Protein AF-A0A8H8P1I3-F1 (afdb_monomer)

Sequence (187 aa):
MDSHPREVVTLILTNGDALDVNQYWVPSFTASGIMPYVYTPLSGSVARNAWPTLGSMISSGKRLVVIMDYPTNSGGVPWIISEFKNLWETPFSQIDANFPCKVDRVNGSPNEKMYMINHSLNYKFLGSDDIIVPDRAKAPTTNSVVSIMAHARGCAPLGEGLWPTYVLLDWVDKGDPWTALKQFNRV

InterPro domains:
  IPR017946 PLC-like phosphodiesterase, TIM beta/alpha-barrel domain superfamily [SSF51695] (2-185)
  IPR051057 Phosphoinositide phospholipase C domain-containing protein [PTHR13593] (1-176)

Organism: NCBI:txid456999

Solvent-accessible surface area (backbone atoms only — not comparable to full-atom values): 10557 Å² total; per-residue (Å²): 106,81,96,44,68,79,60,70,47,76,47,80,42,86,33,90,84,52,64,58,46,75,76,66,45,49,54,54,46,55,74,69,63,53,60,80,26,50,36,62,58,99,50,76,56,50,48,49,88,70,55,78,52,70,69,55,23,38,75,71,47,31,26,28,43,40,31,27,55,42,51,74,60,48,77,88,39,67,42,48,31,23,31,34,57,30,27,28,26,33,57,65,88,29,67,57,92,74,49,83,64,46,89,61,51,57,52,77,74,60,72,59,36,43,33,36,39,48,59,38,56,27,41,50,52,97,73,36,90,87,41,69,42,77,38,72,87,48,22,43,59,51,30,19,42,68,45,49,48,49,33,41,59,62,33,14,72,78,51,77,70,37,68,62,76,41,77,45,65,59,63,80,89,30,52,40,46,67,64,34,58,50,59,68,70,71,118

Mean predicted aligned error: 3.48 Å

Secondary structure (DSSP, 8-state):
-TT-TT--EEEEE--TT---HHHHTHHHHHHTT-GGGB---SSSS--GGGSPPHHHHHHHS--EEEEE-SSSS-TT-TTEEEHHHHEEE--SSB--TT------B-SS-STT-EEEEE--BEEEGGG-SS-EEE-TTTHHHHTSHHHHHHHHHHHTTTTTTPPPSEEE-S-TTSS-HHHHHHHHT--

Structure (mmCIF, N/CA/C/O backbone):
data_AF-A0A8H8P1I3-F1
#
_entry.id   AF-A0A8H8P1I3-F1
#
loop_
_atom_site.group_PDB
_atom_site.id
_atom_site.type_symbol
_atom_site.label_atom_id
_atom_site.label_alt_id
_atom_site.label_comp_id
_atom_site.label_asym_id
_atom_site.label_entity_id
_atom_site.label_seq_id
_atom_site.pdbx_PDB_ins_code
_atom_site.Cartn_x
_atom_site.Cartn_y
_atom_site.Cartn_z
_atom_site.occupancy
_atom_site.B_iso_or_equiv
_atom_site.auth_seq_id
_atom_site.auth_comp_id
_atom_site.auth_asym_id
_atom_site.auth_atom_id
_atom_site.pdbx_PDB_model_num
ATOM 1 N N . MET A 1 1 ? -18.648 -2.849 2.219 1.00 92.44 1 MET A N 1
ATOM 2 C CA . MET A 1 1 ? -17.976 -3.893 3.033 1.00 92.44 1 MET A CA 1
ATOM 3 C C . MET A 1 1 ? -18.973 -4.874 3.652 1.00 92.44 1 MET A C 1
ATOM 5 O O . MET A 1 1 ? -18.571 -5.957 4.064 1.00 92.44 1 MET A O 1
ATOM 9 N N . ASP A 1 2 ? -20.257 -4.526 3.679 1.00 94.38 2 ASP A N 1
ATOM 10 C CA . ASP A 1 2 ? -21.352 -5.320 4.250 1.00 94.38 2 ASP A CA 1
ATOM 11 C C . ASP A 1 2 ? -21.602 -6.617 3.467 1.00 94.38 2 ASP A C 1
ATOM 13 O O . ASP A 1 2 ? -21.706 -7.689 4.052 1.00 94.38 2 ASP A O 1
ATOM 17 N N . SER A 1 3 ? -21.590 -6.545 2.131 1.00 96.88 3 SER A N 1
ATOM 18 C CA . SER A 1 3 ? -21.737 -7.714 1.247 1.00 96.88 3 SER A CA 1
ATOM 19 C C . SER A 1 3 ? -20.509 -8.631 1.204 1.00 96.88 3 SER A C 1
ATOM 21 O O . SER A 1 3 ? -20.577 -9.718 0.642 1.00 96.88 3 SER A O 1
ATOM 23 N N . HIS A 1 4 ? -19.389 -8.204 1.793 1.00 96.69 4 HIS A N 1
ATOM 24 C CA . HIS A 1 4 ? -18.109 -8.913 1.778 1.00 96.69 4 HIS A CA 1
ATOM 25 C C . HIS A 1 4 ? -17.519 -8.939 3.201 1.00 96.69 4 HIS A C 1
ATOM 27 O O . HIS A 1 4 ? -16.558 -8.221 3.500 1.00 96.69 4 HIS A O 1
ATOM 33 N N . PRO A 1 5 ? -18.107 -9.723 4.127 1.00 95.94 5 PRO A N 1
ATOM 34 C CA . PRO A 1 5 ? -17.805 -9.641 5.561 1.00 95.94 5 PRO A CA 1
ATOM 35 C C . PRO A 1 5 ? -16.407 -10.151 5.938 1.00 95.94 5 PRO A C 1
ATOM 37 O O . PRO A 1 5 ? -15.947 -9.904 7.049 1.00 95.94 5 PRO A O 1
ATOM 40 N N . ARG A 1 6 ? -15.726 -10.850 5.023 1.00 97.00 6 ARG A N 1
ATOM 41 C CA . ARG A 1 6 ? -14.394 -11.435 5.238 1.00 97.00 6 ARG A CA 1
ATOM 42 C C . ARG A 1 6 ? -13.252 -10.628 4.626 1.00 97.00 6 ARG A C 1
ATOM 44 O O . ARG A 1 6 ? -12.103 -11.008 4.797 1.00 97.00 6 ARG A O 1
ATOM 51 N N . GLU A 1 7 ? -13.558 -9.539 3.934 1.00 97.00 7 GLU A N 1
ATOM 52 C CA . GLU A 1 7 ? -12.537 -8.707 3.301 1.00 97.00 7 GLU A CA 1
ATOM 53 C C . GLU A 1 7 ? -12.001 -7.672 4.288 1.00 97.00 7 GLU A C 1
ATOM 55 O O . GLU A 1 7 ? -12.767 -7.095 5.069 1.00 97.00 7 GLU A O 1
ATOM 60 N N . VAL A 1 8 ? -10.694 -7.427 4.224 1.00 98.06 8 VAL A N 1
ATOM 61 C CA . VAL A 1 8 ? -10.007 -6.331 4.913 1.00 98.06 8 VAL A CA 1
ATOM 62 C C . VAL A 1 8 ? -9.490 -5.380 3.844 1.00 98.06 8 VAL A C 1
ATOM 64 O O . VAL A 1 8 ? -8.899 -5.814 2.859 1.00 98.06 8 VAL A O 1
ATOM 67 N N . VAL A 1 9 ? -9.742 -4.090 4.025 1.00 98.00 9 VAL A N 1
ATOM 68 C CA . VAL A 1 9 ? -9.378 -3.043 3.072 1.00 98.00 9 VAL A CA 1
ATOM 69 C C . VAL A 1 9 ? -8.411 -2.085 3.747 1.00 98.00 9 VAL A C 1
ATOM 71 O O . VAL A 1 9 ? -8.654 -1.643 4.868 1.00 98.00 9 VAL A O 1
ATOM 74 N N . THR A 1 10 ? -7.345 -1.727 3.043 1.00 98.12 10 THR A N 1
ATOM 75 C CA . THR A 1 10 ? -6.480 -0.609 3.418 1.00 98.12 10 THR A CA 1
ATOM 76 C C . THR A 1 10 ? -6.694 0.527 2.429 1.00 98.12 10 THR A C 1
ATOM 78 O O . THR A 1 10 ? -6.656 0.310 1.220 1.00 98.12 10 THR A O 1
ATOM 81 N N . LEU A 1 11 ? -6.882 1.738 2.942 1.00 97.62 11 LEU A N 1
ATOM 82 C CA . LEU A 1 11 ? -6.771 2.971 2.174 1.00 97.62 11 LEU A CA 1
ATOM 83 C C . LEU A 1 11 ? -5.424 3.612 2.510 1.00 97.62 11 LEU A C 1
ATOM 85 O O . LEU A 1 11 ? -5.207 3.980 3.661 1.00 97.62 11 LEU A O 1
ATOM 89 N N . ILE A 1 12 ? -4.536 3.722 1.522 1.00 96.75 12 ILE A N 1
ATOM 90 C CA . ILE A 1 12 ? -3.310 4.527 1.604 1.00 96.75 12 ILE A CA 1
ATOM 91 C C . ILE A 1 12 ? -3.604 5.824 0.854 1.00 96.75 12 ILE A C 1
ATOM 93 O O . ILE A 1 12 ? -3.944 5.790 -0.328 1.00 96.75 12 ILE A O 1
ATOM 97 N N . LEU A 1 13 ? -3.585 6.945 1.568 1.00 95.06 13 LEU A N 1
ATOM 98 C CA . LEU A 1 13 ? -4.091 8.229 1.098 1.00 95.06 13 LEU A CA 1
ATOM 99 C C . LEU A 1 13 ? -2.965 9.255 1.042 1.00 95.06 13 LEU A C 1
ATOM 101 O O . LEU A 1 13 ? -2.274 9.477 2.036 1.00 95.06 13 LEU A O 1
ATOM 105 N N . THR A 1 14 ? -2.856 9.936 -0.095 1.00 93.44 14 THR A N 1
ATOM 106 C CA . THR A 1 14 ? -1.997 11.111 -0.219 1.00 93.44 14 THR A CA 1
ATOM 107 C C . THR A 1 14 ? -2.745 12.375 0.177 1.00 93.44 14 THR A C 1
ATOM 109 O O . THR A 1 14 ? -3.842 12.641 -0.315 1.00 93.44 14 THR A O 1
ATOM 112 N N . ASN A 1 15 ? -2.129 13.179 1.036 1.00 93.94 15 ASN A N 1
ATOM 113 C CA . ASN A 1 15 ? -2.604 14.496 1.452 1.00 93.94 15 ASN A CA 1
ATOM 114 C C . ASN A 1 15 ? -1.499 15.537 1.206 1.00 93.94 15 ASN A C 1
ATOM 116 O O . ASN A 1 15 ? -0.967 16.160 2.126 1.00 93.94 15 ASN A O 1
ATOM 120 N N . GLY A 1 16 ? -1.132 15.691 -0.071 1.00 88.56 16 GLY A N 1
ATOM 121 C CA . GLY A 1 16 ? 0.005 16.507 -0.513 1.00 88.56 16 GLY A CA 1
ATOM 122 C C . GLY A 1 16 ? -0.098 17.996 -0.169 1.00 88.56 16 GLY A C 1
ATOM 123 O O . GLY A 1 16 ? 0.925 18.629 0.074 1.00 88.56 16 GLY A O 1
ATOM 124 N N . ASP A 1 17 ? -1.316 18.533 -0.057 1.00 90.75 17 ASP A N 1
ATOM 125 C CA . ASP A 1 17 ? -1.563 19.925 0.352 1.00 90.75 17 ASP A CA 1
ATOM 126 C C . ASP A 1 17 ? -1.531 20.118 1.881 1.00 90.75 17 ASP A C 1
ATOM 128 O O . ASP A 1 17 ? -1.789 21.215 2.378 1.00 90.75 17 ASP A O 1
ATOM 132 N N . ALA A 1 18 ? -1.240 19.054 2.641 1.00 90.44 18 ALA A N 1
ATOM 133 C CA . ALA A 1 18 ? -1.225 19.042 4.102 1.00 90.44 18 ALA A CA 1
ATOM 134 C C . ALA A 1 18 ? -2.522 19.596 4.725 1.00 90.44 18 ALA A C 1
ATOM 136 O O . ALA A 1 18 ? -2.490 20.326 5.719 1.00 90.44 18 ALA A O 1
ATOM 137 N N . LEU A 1 19 ? -3.673 19.236 4.145 1.00 92.62 19 LEU A N 1
ATOM 138 C CA . LEU A 1 19 ? -4.978 19.670 4.637 1.00 92.62 19 LEU A CA 1
ATOM 139 C C . LEU A 1 19 ? -5.218 19.158 6.061 1.00 92.62 19 LEU A C 1
ATOM 141 O O . LEU A 1 19 ? -4.844 18.030 6.396 1.00 92.62 19 LEU A O 1
ATOM 145 N N . ASP A 1 20 ? -5.897 19.968 6.877 1.00 92.62 20 ASP A N 1
ATOM 146 C CA . ASP A 1 20 ? -6.293 19.579 8.231 1.00 92.62 20 ASP A CA 1
ATOM 147 C C . ASP A 1 20 ? -7.235 18.365 8.187 1.00 92.62 20 ASP A C 1
ATOM 149 O O . ASP A 1 20 ? -8.342 18.401 7.635 1.00 92.62 20 ASP A O 1
ATOM 153 N N . VAL A 1 21 ? -6.795 17.271 8.805 1.00 93.12 21 VAL A N 1
ATOM 154 C CA . VAL A 1 21 ? -7.535 16.009 8.837 1.00 93.12 21 VAL A CA 1
ATOM 155 C C . VAL A 1 21 ? -8.896 16.120 9.520 1.00 93.12 21 VAL A C 1
ATOM 157 O O . VAL A 1 21 ? -9.856 15.509 9.048 1.00 93.12 21 VAL A O 1
ATOM 160 N N . ASN A 1 22 ? -9.029 16.929 10.574 1.00 94.50 22 ASN A N 1
ATOM 161 C CA . ASN A 1 22 ? -10.298 17.121 11.276 1.00 94.50 22 ASN A CA 1
ATOM 162 C C . ASN A 1 22 ? -11.298 17.912 10.433 1.00 94.50 22 ASN A C 1
ATOM 164 O O . ASN A 1 22 ? -12.501 17.676 10.535 1.00 94.50 22 ASN A O 1
ATOM 168 N N . GLN A 1 23 ? -10.813 18.830 9.595 1.00 95.06 23 GLN A N 1
ATOM 169 C CA . GLN A 1 23 ? -11.669 19.668 8.760 1.00 95.06 23 GLN A CA 1
ATOM 170 C C . GLN A 1 23 ? -12.106 18.966 7.468 1.00 95.06 23 GLN A C 1
ATOM 172 O O . GLN A 1 23 ? -13.262 19.099 7.072 1.00 95.06 23 GLN A O 1
ATOM 177 N N . TYR A 1 24 ? -11.209 18.228 6.806 1.00 92.69 24 TYR A N 1
ATOM 178 C CA . TYR A 1 24 ? -11.454 17.733 5.442 1.00 92.69 24 TYR A CA 1
ATOM 179 C C . TYR A 1 24 ? -11.678 16.218 5.351 1.00 92.69 24 TYR A C 1
ATOM 181 O O . TYR A 1 24 ? -12.427 15.748 4.491 1.00 92.69 24 TYR A O 1
ATOM 189 N N . TRP A 1 25 ? -11.077 15.437 6.250 1.00 93.75 25 TRP A N 1
ATOM 190 C CA . TRP A 1 25 ? -11.066 13.976 6.144 1.00 93.75 25 TRP A CA 1
ATOM 191 C C . TRP A 1 25 ? -12.056 13.320 7.112 1.00 93.75 25 TRP A C 1
ATOM 193 O O . TRP A 1 25 ? -12.905 12.534 6.688 1.00 93.75 25 TRP A O 1
ATOM 203 N N . VAL A 1 26 ? -12.017 13.685 8.398 1.00 95.56 26 VAL A N 1
ATOM 204 C CA . VAL A 1 26 ? -12.912 13.135 9.436 1.00 95.56 26 VAL A CA 1
ATOM 205 C C . VAL A 1 26 ? -14.403 13.282 9.079 1.00 95.56 26 VAL A C 1
ATOM 207 O O . VAL A 1 26 ? -15.135 12.293 9.228 1.00 95.56 26 VAL A O 1
ATOM 210 N N . PRO A 1 27 ? -14.891 14.433 8.565 1.00 97.12 27 PRO A N 1
ATOM 211 C CA . PRO A 1 27 ? -16.300 14.578 8.206 1.00 97.12 27 PRO A CA 1
ATOM 212 C C . PRO A 1 27 ? -16.710 13.643 7.068 1.00 97.12 27 PRO A C 1
ATOM 214 O O . PRO A 1 27 ? -17.766 13.022 7.146 1.00 97.12 27 PRO A O 1
ATOM 217 N N . SER A 1 28 ? -15.853 13.470 6.058 1.00 96.12 28 SER A N 1
ATOM 218 C CA . SER A 1 28 ? -16.104 12.590 4.910 1.00 96.12 28 SER A CA 1
ATOM 219 C C . SER A 1 28 ? -16.207 11.120 5.332 1.00 96.12 28 SER A C 1
ATOM 221 O O . SER A 1 28 ? -17.156 10.425 4.962 1.00 96.12 28 SER A O 1
ATOM 223 N N . PHE A 1 29 ? -15.285 10.653 6.181 1.00 97.12 29 PHE A N 1
ATOM 224 C CA . PHE A 1 29 ? -15.334 9.299 6.743 1.00 97.12 29 PHE A CA 1
ATOM 225 C C . PHE A 1 29 ? -16.586 9.083 7.602 1.00 97.12 29 PHE A C 1
ATOM 227 O O . PHE A 1 29 ? -17.270 8.068 7.459 1.00 97.12 29 PHE A O 1
ATOM 234 N N . THR A 1 30 ? -16.939 10.057 8.440 1.00 97.12 30 THR A N 1
ATOM 235 C CA . THR A 1 30 ? -18.138 9.985 9.287 1.00 97.12 30 THR A CA 1
ATOM 236 C C . THR A 1 30 ? -19.416 9.948 8.448 1.00 97.12 30 THR A C 1
ATOM 238 O O . THR A 1 30 ? -20.248 9.064 8.643 1.00 97.12 30 THR A O 1
ATOM 241 N N . ALA A 1 31 ? -19.548 10.851 7.471 1.00 98.00 31 ALA A N 1
ATOM 242 C CA . ALA A 1 31 ? -20.719 10.957 6.602 1.00 98.00 31 ALA A CA 1
ATOM 243 C C . ALA A 1 31 ? -20.927 9.711 5.727 1.00 98.00 31 ALA A C 1
ATOM 245 O O . ALA A 1 31 ? -22.064 9.343 5.445 1.00 98.00 31 ALA A O 1
ATOM 246 N N . SER A 1 32 ? -19.844 9.030 5.336 1.00 97.00 32 SER A N 1
ATOM 247 C CA . SER A 1 32 ? -19.923 7.775 4.576 1.00 97.00 32 SER A CA 1
ATOM 248 C C . SER A 1 32 ? -20.477 6.590 5.382 1.00 97.00 32 SER A C 1
ATOM 250 O O . SER A 1 32 ? -20.840 5.571 4.800 1.00 97.00 32 SER A O 1
ATOM 252 N N . GLY A 1 33 ? -20.500 6.687 6.719 1.00 96.69 33 GLY A N 1
ATOM 253 C CA . GLY A 1 33 ? -20.884 5.587 7.605 1.00 96.69 33 GLY A CA 1
ATOM 254 C C . GLY A 1 33 ? -19.825 4.488 7.753 1.00 96.69 33 GLY A C 1
ATOM 255 O O . GLY A 1 33 ? -20.117 3.447 8.334 1.00 96.69 33 GLY A O 1
ATOM 256 N N . ILE A 1 34 ? -18.593 4.689 7.266 1.00 97.31 34 ILE A N 1
ATOM 257 C CA . ILE A 1 34 ? -17.542 3.655 7.261 1.00 97.31 34 ILE A CA 1
ATOM 258 C C . ILE A 1 34 ? -16.866 3.444 8.629 1.00 97.31 34 ILE A C 1
ATOM 260 O O . ILE A 1 34 ? -16.223 2.418 8.859 1.00 97.31 34 ILE A O 1
ATOM 264 N N . MET A 1 35 ? -17.039 4.390 9.560 1.00 97.81 35 MET A N 1
ATOM 265 C CA . MET A 1 35 ? -16.386 4.410 10.879 1.00 97.81 35 MET A CA 1
ATOM 266 C C . MET A 1 35 ? -16.496 3.113 11.704 1.00 97.81 35 MET A C 1
ATOM 268 O O . MET A 1 35 ? -15.514 2.762 12.363 1.00 97.81 35 MET A O 1
ATOM 272 N N . PRO A 1 36 ? -17.605 2.343 11.679 1.00 97.50 36 PRO A N 1
ATOM 273 C CA . PRO A 1 36 ? -17.683 1.071 12.397 1.00 97.50 36 PRO A CA 1
ATOM 274 C C . PRO A 1 36 ? -16.597 0.061 11.998 1.00 97.50 36 PRO A C 1
ATOM 276 O O . PRO A 1 36 ? -16.183 -0.733 12.848 1.00 97.50 36 PRO A O 1
ATOM 279 N N . TYR A 1 37 ? -16.099 0.126 10.758 1.00 98.38 37 TYR A N 1
ATOM 280 C CA . TYR A 1 37 ? -15.073 -0.772 10.222 1.00 98.38 37 TYR A CA 1
ATOM 281 C C . TYR A 1 37 ? -13.640 -0.326 10.514 1.00 98.38 37 TYR A C 1
ATOM 283 O O . TYR A 1 37 ? -12.721 -1.121 10.341 1.00 98.38 37 TYR A O 1
ATOM 291 N N . VAL A 1 38 ? -13.424 0.920 10.935 1.00 98.31 38 VAL A N 1
ATOM 292 C CA . VAL A 1 38 ? -12.081 1.500 11.044 1.00 98.31 38 VAL A CA 1
ATOM 293 C C . VAL A 1 38 ? -11.297 0.876 12.202 1.00 98.31 38 VAL A C 1
ATOM 295 O O . VAL A 1 38 ? -11.758 0.856 13.344 1.00 98.31 38 VAL A O 1
ATOM 298 N N . TYR A 1 39 ? -10.102 0.371 11.897 1.00 97.94 39 TYR A N 1
ATOM 299 C CA . TYR A 1 39 ? -9.106 -0.069 12.864 1.00 97.94 39 TYR A CA 1
ATOM 300 C C . TYR A 1 39 ? -8.347 1.133 13.437 1.00 97.94 39 TYR A C 1
ATOM 302 O O . TYR A 1 39 ? -7.856 1.983 12.698 1.00 97.94 39 TYR A O 1
ATOM 310 N N . THR A 1 40 ? -8.210 1.155 14.763 1.00 97.06 40 THR A N 1
ATOM 311 C CA . THR A 1 40 ? -7.465 2.179 15.500 1.00 97.06 40 THR A CA 1
ATOM 312 C C . THR A 1 40 ? -6.372 1.493 16.316 1.00 97.06 40 THR A C 1
ATOM 314 O O . THR A 1 40 ? -6.707 0.715 17.214 1.00 97.06 40 THR A O 1
ATOM 317 N N . PRO A 1 41 ? -5.081 1.742 16.045 1.00 94.56 41 PRO A N 1
ATOM 318 C CA . PRO A 1 41 ? -4.007 1.184 16.853 1.00 94.56 41 PRO A CA 1
ATOM 319 C C . PRO A 1 41 ? -3.913 1.873 18.222 1.00 94.56 41 PRO A C 1
ATOM 321 O O . PRO A 1 41 ? -4.323 3.018 18.396 1.00 94.56 41 PRO A O 1
ATOM 324 N N . LEU A 1 42 ? -3.308 1.188 19.197 1.00 90.44 42 LEU A N 1
ATOM 325 C CA . LEU A 1 42 ? -3.049 1.745 20.537 1.00 90.44 42 LEU A CA 1
ATOM 326 C C . LEU A 1 42 ? -1.975 2.849 20.538 1.00 90.44 42 LEU A C 1
ATOM 328 O O . LEU A 1 42 ? -1.862 3.608 21.496 1.00 90.44 42 LEU A O 1
ATOM 332 N N . SER A 1 43 ? -1.168 2.913 19.480 1.00 88.25 43 SER A N 1
ATOM 333 C CA . SER A 1 43 ? -0.035 3.822 19.303 1.00 88.25 43 SER A CA 1
ATOM 334 C C . SER A 1 43 ? 0.007 4.307 17.854 1.00 88.25 43 SER A C 1
ATOM 336 O O . SER A 1 43 ? -0.339 3.564 16.939 1.00 88.25 43 SER A O 1
ATOM 338 N N . GLY A 1 44 ? 0.494 5.532 17.628 1.00 84.69 44 GLY A N 1
ATOM 339 C CA . GLY A 1 44 ? 0.699 6.081 16.279 1.00 84.69 44 GLY A CA 1
ATOM 340 C C . GLY A 1 44 ? 1.835 5.415 15.483 1.00 84.69 44 GLY A C 1
ATOM 341 O O . GLY A 1 44 ? 1.999 5.698 14.297 1.00 84.69 44 GLY A O 1
ATOM 342 N N . SER A 1 45 ? 2.618 4.548 16.129 1.00 88.50 45 SER A N 1
ATOM 343 C CA . SER A 1 45 ? 3.615 3.676 15.506 1.00 88.50 45 SER A CA 1
ATOM 344 C C . SER A 1 45 ? 3.378 2.238 15.956 1.00 88.50 45 SER A C 1
ATOM 346 O O . SER A 1 45 ? 3.345 1.956 17.156 1.00 88.50 45 SER A O 1
ATOM 348 N N . VAL A 1 46 ? 3.236 1.342 14.990 1.00 92.44 46 VAL A N 1
ATOM 349 C CA . VAL A 1 46 ? 2.918 -0.073 15.159 1.00 92.44 46 VAL A CA 1
ATOM 350 C C . VAL A 1 46 ? 4.046 -0.876 14.526 1.00 92.44 46 VAL A C 1
ATOM 352 O O . VAL A 1 46 ? 4.252 -0.824 13.313 1.00 92.44 46 VAL A O 1
ATOM 355 N N . ALA A 1 47 ? 4.785 -1.612 15.355 1.00 93.12 47 ALA A N 1
ATOM 356 C CA . ALA A 1 47 ? 5.760 -2.577 14.867 1.00 93.12 47 ALA A CA 1
ATOM 357 C C . ALA A 1 47 ? 5.052 -3.672 14.056 1.00 93.12 47 ALA A C 1
ATOM 359 O O . ALA A 1 47 ? 3.904 -4.025 14.329 1.00 93.12 47 ALA A O 1
ATOM 360 N N . ARG A 1 48 ? 5.736 -4.238 13.065 1.00 93.12 48 ARG A N 1
ATOM 361 C CA . ARG A 1 48 ? 5.191 -5.203 12.102 1.00 93.12 48 ARG A CA 1
ATOM 362 C C . ARG A 1 48 ? 4.499 -6.381 12.789 1.00 93.12 48 ARG A C 1
ATOM 364 O O . ARG A 1 48 ? 3.408 -6.765 12.389 1.00 93.12 48 ARG A O 1
ATOM 371 N N . ASN A 1 49 ? 5.107 -6.920 13.844 1.00 93.00 49 ASN A N 1
ATOM 372 C CA . ASN A 1 49 ? 4.573 -8.040 14.625 1.00 93.00 49 ASN A CA 1
ATOM 373 C C . ASN A 1 49 ? 3.426 -7.656 15.581 1.00 93.00 49 ASN A C 1
ATOM 375 O O . ASN A 1 49 ? 2.769 -8.545 16.117 1.00 93.00 49 ASN A O 1
ATOM 379 N N . ALA A 1 50 ? 3.185 -6.362 15.800 1.00 94.75 50 ALA A N 1
ATOM 380 C CA . ALA A 1 50 ? 2.104 -5.843 16.632 1.00 94.75 50 ALA A CA 1
ATOM 381 C C . ALA A 1 50 ? 0.826 -5.546 15.828 1.00 94.75 50 ALA A C 1
ATOM 383 O O . ALA A 1 50 ? -0.209 -5.231 16.419 1.00 94.75 50 ALA A O 1
ATOM 384 N N . TRP A 1 51 ? 0.873 -5.645 14.494 1.00 95.88 51 TRP A N 1
ATOM 385 C CA . TRP A 1 51 ? -0.329 -5.560 13.670 1.00 95.88 51 TRP A CA 1
ATOM 386 C C . TRP A 1 51 ? -1.255 -6.756 13.935 1.00 95.88 51 TRP A C 1
ATOM 388 O O . TRP A 1 51 ? -0.784 -7.891 14.051 1.00 95.88 51 TRP A O 1
ATOM 398 N N . PRO A 1 52 ? -2.581 -6.540 14.013 1.00 95.94 52 PRO A N 1
ATOM 399 C CA . PRO A 1 52 ? -3.524 -7.642 14.115 1.00 95.94 52 PRO A CA 1
ATOM 400 C C . PRO A 1 52 ? -3.456 -8.523 12.865 1.00 95.94 52 PRO A C 1
ATOM 402 O O . PRO A 1 52 ? -3.246 -8.053 11.748 1.00 95.94 52 PRO A O 1
ATOM 405 N N . THR A 1 53 ? -3.711 -9.817 13.041 1.00 96.00 53 THR A N 1
ATOM 406 C CA . THR A 1 53 ? -3.899 -10.720 11.902 1.00 96.00 53 THR A CA 1
ATOM 407 C C . THR A 1 53 ? -5.187 -10.377 11.154 1.00 96.00 53 THR A C 1
ATOM 409 O O . THR A 1 53 ? -6.159 -9.911 11.757 1.00 96.00 53 THR A O 1
ATOM 412 N N . LEU A 1 54 ? -5.256 -10.704 9.858 1.00 96.00 54 LEU A N 1
ATOM 413 C CA . LEU A 1 54 ? -6.485 -10.534 9.068 1.00 96.00 54 LEU A CA 1
ATOM 414 C C . LEU A 1 54 ? -7.689 -11.238 9.718 1.00 96.00 54 LEU A C 1
ATOM 416 O O . LEU A 1 54 ? -8.779 -10.677 9.767 1.00 96.00 54 LEU A O 1
ATOM 420 N N . GLY A 1 55 ? -7.492 -12.430 10.294 1.00 97.62 55 GLY A N 1
ATOM 421 C CA . GLY A 1 55 ? -8.543 -13.154 11.017 1.00 97.62 55 GLY A CA 1
ATOM 422 C C . GLY A 1 55 ? -9.078 -12.396 12.237 1.00 97.62 55 GLY A C 1
ATOM 423 O O . GLY A 1 55 ? -10.290 -12.370 12.460 1.00 97.62 55 GLY A O 1
ATOM 424 N N . SER A 1 56 ? -8.200 -11.732 12.995 1.00 97.88 56 SER A N 1
ATOM 425 C CA . SER A 1 56 ? -8.591 -10.887 14.133 1.00 97.88 56 SER A CA 1
ATOM 426 C C . SER A 1 56 ? -9.345 -9.630 13.681 1.00 97.88 56 SER A C 1
ATOM 428 O O . SER A 1 56 ? -10.384 -9.275 14.247 1.00 97.88 56 SER A O 1
ATOM 430 N N . MET A 1 57 ? -8.894 -8.993 12.597 1.00 98.19 57 MET A N 1
ATOM 431 C CA . MET A 1 57 ? -9.582 -7.841 12.000 1.00 98.19 57 MET A CA 1
ATOM 432 C C . MET A 1 57 ? -10.985 -8.207 11.501 1.00 98.19 57 MET A C 1
ATOM 434 O O . MET A 1 57 ? -11.948 -7.489 11.768 1.00 98.19 57 MET A O 1
ATOM 438 N N . ILE A 1 58 ? -11.126 -9.360 10.840 1.00 98.44 58 ILE A N 1
ATOM 439 C CA . ILE A 1 58 ? -12.422 -9.885 10.391 1.00 98.44 58 ILE A CA 1
ATOM 440 C C . ILE A 1 58 ? -13.341 -10.151 11.585 1.00 98.44 58 ILE A C 1
ATOM 442 O O . ILE A 1 58 ? -14.477 -9.683 11.596 1.00 98.44 58 ILE A O 1
ATOM 446 N N . SER A 1 59 ? -12.840 -10.853 12.605 1.00 98.12 59 SER A N 1
ATOM 447 C CA . SER A 1 59 ? -13.634 -11.257 13.775 1.00 98.12 59 SER A CA 1
ATOM 448 C C . SER A 1 59 ? -14.100 -10.065 14.617 1.00 98.12 59 SER A C 1
ATOM 450 O O . SER A 1 59 ? -15.208 -10.079 15.142 1.00 98.12 59 SER A O 1
ATOM 452 N N . SER A 1 60 ? -13.279 -9.018 14.727 1.00 97.62 60 SER A N 1
ATOM 453 C CA . SER A 1 60 ? -13.628 -7.780 15.443 1.00 97.62 60 SER A CA 1
ATOM 454 C C . SER A 1 60 ? -14.518 -6.826 14.637 1.00 97.62 60 SER A C 1
ATOM 456 O O . SER A 1 60 ? -14.999 -5.828 15.173 1.00 97.62 60 SER A O 1
ATOM 458 N N . GLY A 1 61 ? -14.697 -7.078 13.337 1.00 97.75 61 GLY A N 1
ATOM 459 C CA . GLY A 1 61 ? -15.347 -6.156 12.407 1.00 97.75 61 GLY A CA 1
ATOM 460 C C . GLY A 1 61 ? -14.501 -4.929 12.039 1.00 97.75 61 GLY A C 1
ATOM 461 O O . GLY A 1 61 ? -14.919 -4.158 11.175 1.00 97.75 61 GLY A O 1
ATOM 462 N N . LYS A 1 62 ? -13.305 -4.756 12.620 1.00 98.38 62 LYS A N 1
ATOM 463 C CA . LYS A 1 62 ? -12.378 -3.647 12.340 1.00 98.38 62 LYS A CA 1
ATOM 464 C C . LYS A 1 62 ? -11.536 -3.950 11.104 1.00 98.38 62 LYS A C 1
ATOM 466 O O . LYS A 1 62 ? -10.362 -4.287 11.193 1.00 98.38 62 LYS A O 1
ATOM 471 N N . ARG A 1 63 ? -12.187 -3.899 9.943 1.00 98.25 63 ARG A N 1
ATOM 472 C CA . ARG A 1 63 ? -11.682 -4.377 8.647 1.00 98.25 63 ARG A CA 1
ATOM 473 C C . ARG A 1 63 ? -11.198 -3.270 7.708 1.00 98.25 63 ARG A C 1
ATOM 475 O O . ARG A 1 63 ? -10.915 -3.562 6.552 1.00 98.25 63 ARG A O 1
ATOM 482 N N . LEU A 1 64 ? -11.144 -2.021 8.162 1.00 98.50 64 LEU A N 1
ATOM 483 C CA . LEU A 1 64 ? -10.647 -0.887 7.388 1.00 98.50 64 LEU A CA 1
ATOM 484 C C . LEU A 1 64 ? -9.416 -0.280 8.063 1.00 98.50 64 LEU A C 1
ATOM 486 O O . LEU A 1 64 ? -9.515 0.239 9.170 1.00 98.50 64 LEU A O 1
ATOM 490 N N . VAL A 1 65 ? -8.272 -0.309 7.385 1.00 98.00 65 VAL A N 1
ATOM 491 C CA . VAL A 1 65 ? -7.054 0.407 7.787 1.00 98.00 65 VAL A CA 1
ATOM 492 C C . VAL A 1 65 ? -6.969 1.704 6.996 1.00 98.00 65 VAL A C 1
ATOM 494 O O . VAL A 1 65 ? -7.135 1.689 5.778 1.00 98.00 65 VAL A O 1
ATOM 497 N N . VAL A 1 66 ? -6.695 2.819 7.669 1.00 97.44 66 VAL A N 1
ATOM 498 C CA . VAL A 1 66 ? -6.476 4.112 7.012 1.00 97.44 66 VAL A CA 1
ATOM 499 C C . VAL A 1 66 ? -5.052 4.564 7.282 1.00 97.44 66 VAL A C 1
ATOM 501 O O . VAL A 1 66 ? -4.669 4.774 8.431 1.00 97.44 66 VAL A O 1
ATOM 504 N N . ILE A 1 67 ? -4.277 4.697 6.214 1.00 96.69 67 ILE A N 1
ATOM 505 C CA . ILE A 1 67 ? -2.899 5.170 6.217 1.00 96.69 67 ILE A CA 1
ATOM 506 C C . ILE A 1 67 ? -2.839 6.477 5.424 1.00 96.69 67 ILE A C 1
ATOM 508 O O . ILE A 1 67 ? -3.487 6.595 4.386 1.00 96.69 67 ILE A O 1
ATOM 512 N N . MET A 1 68 ? -2.076 7.452 5.911 1.00 95.81 68 MET A N 1
ATOM 513 C CA . MET A 1 68 ? -1.892 8.746 5.252 1.00 95.81 68 MET A CA 1
ATOM 514 C C . MET A 1 68 ? -0.423 9.177 5.273 1.00 95.81 68 MET A C 1
ATOM 516 O O . MET A 1 68 ? 0.246 9.034 6.303 1.00 95.81 68 MET A O 1
ATOM 520 N N . ASP A 1 69 ? 0.067 9.712 4.156 1.00 92.69 69 ASP A N 1
ATOM 521 C CA . ASP A 1 69 ? 1.465 10.130 3.995 1.00 92.69 69 ASP A CA 1
ATOM 522 C C . ASP A 1 69 ? 1.811 11.412 4.777 1.00 92.69 69 ASP A C 1
ATOM 524 O O . ASP A 1 69 ? 2.801 11.446 5.521 1.00 92.69 69 ASP A O 1
ATOM 528 N N . TYR A 1 70 ? 0.969 12.445 4.668 1.00 87.69 70 TYR A N 1
ATOM 529 C CA . TYR A 1 70 ? 1.198 13.783 5.205 1.00 87.69 70 TYR A CA 1
ATOM 530 C C . TYR A 1 70 ? -0.052 14.395 5.875 1.00 87.69 70 TYR A C 1
ATOM 532 O O . TYR A 1 70 ? -1.181 14.121 5.487 1.00 87.69 70 TYR A O 1
ATOM 540 N N . PRO A 1 71 ? 0.117 15.283 6.870 1.00 82.62 71 PRO A N 1
ATOM 5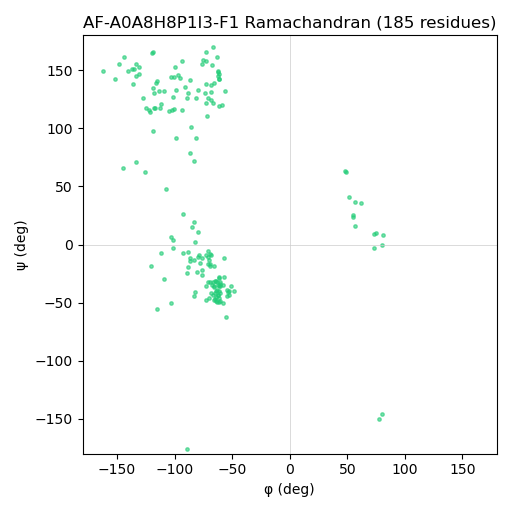41 C CA . PRO A 1 71 ? 1.319 15.419 7.683 1.00 82.62 71 PRO A CA 1
ATOM 542 C C . PRO A 1 71 ? 1.580 14.141 8.506 1.00 82.62 71 PRO A C 1
ATOM 544 O O . PRO A 1 71 ? 0.698 13.328 8.752 1.00 82.62 71 PRO A O 1
ATOM 547 N N . THR A 1 72 ? 2.812 13.955 8.989 1.00 74.81 72 THR A N 1
ATOM 548 C CA . THR A 1 72 ? 3.196 12.757 9.775 1.00 74.81 72 THR A CA 1
ATOM 549 C C . THR A 1 72 ? 2.585 12.707 11.185 1.00 74.81 72 THR A C 1
ATOM 551 O O . THR A 1 72 ? 2.779 11.739 11.937 1.00 74.81 72 THR A O 1
ATOM 554 N N . ASN A 1 73 ? 1.888 13.769 11.592 1.00 74.62 73 ASN A N 1
ATOM 555 C CA . ASN A 1 73 ? 1.056 13.788 12.784 1.00 74.62 73 ASN A CA 1
ATOM 556 C C . ASN A 1 73 ? -0.387 13.487 12.370 1.00 74.62 73 ASN A C 1
ATOM 558 O O . ASN A 1 73 ? -0.842 13.912 11.318 1.00 74.62 73 ASN A O 1
ATOM 562 N N . SER A 1 74 ? -1.118 12.752 13.197 1.00 76.44 74 SER A N 1
ATOM 563 C CA . SER A 1 74 ? -2.493 12.385 12.874 1.00 76.44 74 SER A CA 1
ATOM 564 C C . SER A 1 74 ? -3.498 13.509 13.151 1.00 76.44 74 SER A C 1
ATOM 566 O O . SER A 1 74 ? -4.690 13.242 13.217 1.00 76.44 74 SER A O 1
ATOM 568 N N . GLY A 1 75 ? -3.052 14.744 13.426 1.00 81.75 75 GLY A N 1
ATOM 569 C CA . GLY A 1 75 ? -3.933 15.832 13.872 1.00 81.75 75 GLY A CA 1
ATOM 570 C C . GLY A 1 75 ? -4.775 15.494 15.114 1.00 81.75 75 GLY A C 1
ATOM 571 O O . GLY A 1 75 ? -5.854 16.051 15.291 1.00 81.75 75 GLY A O 1
ATOM 572 N N . GLY A 1 76 ? -4.332 14.540 15.944 1.00 88.44 76 GLY A N 1
ATOM 573 C CA . GLY A 1 76 ? -5.111 14.020 17.075 1.00 88.44 76 GLY A CA 1
ATOM 574 C C . GLY A 1 76 ? -6.155 12.955 16.707 1.00 88.44 76 GLY A C 1
ATOM 575 O O . GLY A 1 76 ? -6.925 12.548 17.570 1.00 88.44 76 GLY A O 1
ATOM 576 N N . VAL A 1 77 ? -6.169 12.470 15.462 1.00 94.06 77 VAL A N 1
ATOM 577 C CA . VAL A 1 77 ? -7.098 11.458 14.938 1.00 94.06 77 VAL A CA 1
ATOM 578 C C . VAL A 1 77 ? -6.419 10.078 14.944 1.00 94.06 77 VAL A C 1
ATOM 580 O O . VAL A 1 77 ? -5.744 9.713 13.986 1.00 94.06 77 VAL A O 1
ATOM 583 N N . PRO A 1 78 ? -6.549 9.266 16.009 1.00 93.38 78 PRO A N 1
ATOM 584 C CA . PRO A 1 78 ? -5.693 8.091 16.224 1.00 93.38 78 PRO A CA 1
ATOM 585 C C . PRO A 1 78 ? -5.858 6.972 15.185 1.00 93.38 78 PRO A C 1
ATOM 587 O O . PRO A 1 78 ? -4.985 6.117 15.074 1.00 93.38 78 PRO A O 1
ATOM 590 N N . TRP A 1 79 ? -6.962 6.957 14.435 1.00 95.38 79 TRP A N 1
ATOM 591 C CA . TRP A 1 79 ? -7.221 5.957 13.399 1.00 95.38 79 TRP A CA 1
ATOM 592 C C . TRP A 1 79 ? -6.622 6.305 12.030 1.00 95.38 79 TRP A C 1
ATOM 594 O O . TRP A 1 79 ? -6.572 5.438 11.162 1.00 95.38 79 TRP A O 1
ATOM 604 N N . ILE A 1 80 ? -6.150 7.541 11.834 1.00 95.50 80 ILE A N 1
ATOM 605 C CA . ILE A 1 80 ? -5.347 7.911 10.665 1.00 95.50 80 ILE A CA 1
ATOM 606 C C . ILE A 1 80 ? -3.894 7.571 10.993 1.00 95.50 80 ILE A C 1
ATOM 608 O O . ILE A 1 80 ? -3.214 8.278 11.741 1.00 95.50 80 ILE A O 1
ATOM 612 N N . ILE A 1 81 ? -3.433 6.445 10.459 1.00 95.50 81 ILE A N 1
ATOM 613 C CA . ILE A 1 81 ? -2.102 5.906 10.714 1.00 95.50 81 ILE A CA 1
ATOM 614 C C . ILE A 1 81 ? -1.105 6.631 9.810 1.00 95.50 81 ILE A C 1
ATOM 616 O O . ILE A 1 81 ? -1.266 6.666 8.595 1.00 95.50 81 ILE A O 1
ATOM 620 N N . SER A 1 82 ? -0.050 7.207 10.386 1.00 95.12 82 SER A N 1
ATOM 621 C CA . SER A 1 82 ? 0.996 7.850 9.582 1.00 95.12 82 SER A CA 1
ATOM 622 C C . SER A 1 82 ? 1.765 6.798 8.789 1.00 95.12 82 SER A C 1
ATOM 624 O O . SER A 1 82 ? 2.340 5.884 9.389 1.00 95.12 82 SER A O 1
ATOM 626 N N . GLU A 1 83 ? 1.816 6.958 7.467 1.00 95.69 83 GLU A N 1
ATOM 627 C CA . GLU A 1 83 ? 2.487 6.032 6.557 1.00 95.69 83 GLU A CA 1
ATOM 628 C C . GLU A 1 83 ? 3.939 5.841 6.960 1.00 95.69 83 GLU A C 1
ATOM 630 O O . GLU A 1 83 ? 4.299 4.772 7.427 1.00 95.69 83 GLU A O 1
ATOM 635 N N . PHE A 1 84 ? 4.757 6.891 6.934 1.00 95.31 84 PHE A N 1
ATOM 636 C CA . PHE A 1 84 ? 6.202 6.740 7.128 1.00 95.31 84 PHE A CA 1
ATOM 637 C C . PHE A 1 84 ? 6.636 6.374 8.552 1.00 95.31 84 PHE A C 1
ATOM 639 O O . PHE A 1 84 ? 7.786 5.997 8.773 1.00 95.31 84 PHE A O 1
ATOM 646 N N . LYS A 1 85 ? 5.731 6.426 9.538 1.00 94.81 85 LYS A N 1
ATOM 647 C CA . LYS A 1 85 ? 5.979 5.852 10.873 1.00 94.81 85 LYS A CA 1
ATOM 648 C C . LYS A 1 85 ? 5.750 4.340 10.918 1.00 94.81 85 LYS A C 1
ATOM 650 O O . LYS A 1 85 ? 6.330 3.677 11.776 1.00 94.81 85 LYS A O 1
ATOM 655 N N . ASN A 1 86 ? 4.948 3.790 10.012 1.00 96.12 86 ASN A N 1
ATOM 656 C CA . ASN A 1 86 ? 4.476 2.401 10.042 1.00 96.12 86 ASN A CA 1
ATOM 657 C C . ASN A 1 86 ? 4.885 1.590 8.800 1.00 96.12 86 ASN A C 1
ATOM 659 O O . ASN A 1 86 ? 4.872 0.359 8.829 1.00 96.12 86 ASN A O 1
ATOM 663 N N . LEU A 1 87 ? 5.251 2.285 7.728 1.00 96.75 87 LEU A N 1
ATOM 664 C CA . LEU A 1 87 ? 5.661 1.772 6.440 1.00 96.75 87 LEU A CA 1
ATOM 665 C C . LEU A 1 87 ? 6.956 2.451 5.999 1.00 96.75 87 LEU A C 1
ATOM 667 O O . LEU A 1 87 ? 7.235 3.600 6.350 1.00 96.75 87 LEU A O 1
ATOM 671 N N . TRP A 1 88 ? 7.720 1.737 5.188 1.00 97.69 88 TRP A N 1
ATOM 672 C CA . TRP A 1 88 ? 8.647 2.350 4.249 1.00 97.69 88 TRP A CA 1
ATOM 673 C C . TRP A 1 88 ? 8.268 1.955 2.827 1.00 97.69 88 TRP A C 1
ATOM 675 O O . TRP A 1 88 ? 7.516 1.001 2.612 1.00 97.69 88 TRP A O 1
ATOM 685 N N . GLU A 1 89 ? 8.807 2.665 1.848 1.00 97.69 89 GLU A N 1
ATOM 686 C CA . GLU A 1 89 ? 8.618 2.301 0.447 1.00 97.69 89 GLU A CA 1
ATOM 687 C C . GLU A 1 89 ? 9.849 2.559 -0.420 1.00 97.69 89 GLU A C 1
ATOM 689 O O . GLU A 1 89 ? 10.769 3.298 -0.045 1.00 97.69 89 GLU A O 1
ATOM 694 N N . THR A 1 90 ? 9.861 1.906 -1.582 1.00 98.38 90 THR A N 1
ATOM 695 C CA . THR A 1 90 ? 10.876 2.111 -2.621 1.00 98.38 90 THR A CA 1
ATOM 696 C C . THR A 1 90 ? 10.682 3.450 -3.330 1.00 98.38 90 THR A C 1
ATOM 698 O O . THR A 1 90 ? 9.608 4.042 -3.209 1.00 98.38 90 THR A O 1
ATOM 701 N N . PRO A 1 91 ? 11.664 3.950 -4.104 1.00 97.12 91 PRO A N 1
ATOM 702 C CA . PRO A 1 91 ? 11.470 5.204 -4.814 1.00 97.12 91 PRO A CA 1
ATOM 703 C C . PRO A 1 91 ? 10.305 5.087 -5.811 1.00 97.12 91 PRO A C 1
ATOM 705 O O . PRO A 1 91 ? 10.100 4.043 -6.434 1.00 97.12 91 PRO A O 1
ATOM 708 N N . PHE A 1 92 ? 9.528 6.159 -5.946 1.00 92.81 92 PHE A N 1
ATOM 709 C CA . PHE A 1 92 ? 8.439 6.276 -6.920 1.00 92.81 92 PHE A CA 1
ATOM 710 C C . PHE A 1 92 ? 8.965 6.850 -8.247 1.00 92.81 92 PHE A C 1
ATOM 712 O O . PHE A 1 92 ? 10.174 7.032 -8.404 1.00 92.81 92 PHE A O 1
ATOM 719 N N . SER A 1 93 ? 8.088 7.099 -9.227 1.00 93.44 93 SER A N 1
ATOM 720 C CA . SER A 1 93 ? 8.474 7.718 -10.511 1.00 93.44 93 SER A CA 1
ATOM 721 C C . SER A 1 93 ? 9.576 6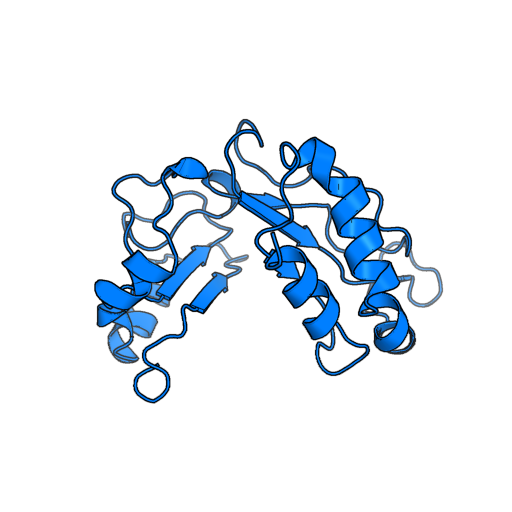.955 -11.268 1.00 93.44 93 SER A C 1
ATOM 723 O O . SER A 1 93 ? 10.462 7.542 -11.891 1.00 93.44 93 SER A O 1
ATOM 725 N N . GLN A 1 94 ? 9.547 5.621 -11.192 1.00 95.50 94 GLN A N 1
ATOM 726 C CA . GLN A 1 94 ? 10.608 4.763 -11.719 1.00 95.50 94 GLN A CA 1
ATOM 727 C C . GLN A 1 94 ? 10.657 4.814 -13.243 1.00 95.50 94 GLN A C 1
ATOM 729 O O . GLN A 1 94 ? 9.638 4.625 -13.895 1.00 95.50 94 GLN A O 1
ATOM 734 N N . ILE A 1 95 ? 11.848 5.021 -13.805 1.00 96.00 95 ILE A N 1
ATOM 735 C CA . ILE A 1 95 ? 12.120 4.920 -15.252 1.00 96.00 95 ILE A CA 1
ATOM 736 C C . ILE A 1 95 ? 13.018 3.722 -15.602 1.00 96.00 95 ILE A C 1
ATOM 738 O O . ILE A 1 95 ? 13.222 3.420 -16.777 1.00 96.00 95 ILE A O 1
ATOM 742 N N . ASP A 1 96 ? 13.551 3.033 -14.587 1.00 96.31 96 ASP A N 1
ATOM 743 C CA . ASP A 1 96 ? 14.279 1.774 -14.731 1.00 96.31 96 ASP A CA 1
ATOM 744 C C . ASP A 1 96 ? 13.310 0.599 -14.546 1.00 96.31 96 ASP A C 1
ATOM 746 O O . ASP A 1 96 ? 12.757 0.390 -13.466 1.00 96.31 96 ASP A O 1
ATOM 750 N N . ALA A 1 97 ? 13.127 -0.192 -15.604 1.00 96.38 97 ALA A N 1
ATOM 751 C CA . ALA A 1 97 ? 12.238 -1.351 -15.605 1.00 96.38 97 ALA A CA 1
ATOM 752 C C . ALA A 1 97 ? 12.718 -2.510 -14.711 1.00 96.38 97 ALA A C 1
ATOM 754 O O . ALA A 1 97 ? 11.971 -3.469 -14.514 1.00 96.38 97 ALA A O 1
ATOM 755 N N . ASN A 1 98 ? 13.941 -2.442 -14.173 1.00 96.56 98 ASN A N 1
ATOM 756 C CA . ASN A 1 98 ? 14.443 -3.416 -13.206 1.00 96.56 98 ASN A CA 1
ATOM 757 C C . ASN A 1 98 ? 14.012 -3.120 -11.766 1.00 96.56 98 ASN A C 1
ATOM 759 O O . ASN A 1 98 ? 14.168 -3.997 -10.920 1.00 96.56 98 ASN A O 1
ATOM 763 N N . PHE A 1 99 ? 13.482 -1.921 -11.489 1.00 97.94 99 PHE A N 1
ATOM 764 C CA . PHE A 1 99 ? 13.056 -1.496 -10.151 1.00 97.94 99 PHE A CA 1
ATOM 765 C C . PHE A 1 99 ? 14.122 -1.778 -9.071 1.00 97.94 99 PHE A C 1
ATOM 767 O O . PHE A 1 99 ? 13.905 -2.609 -8.181 1.00 97.94 99 PHE A O 1
ATOM 774 N N . PRO A 1 100 ? 15.309 -1.145 -9.157 1.00 95.50 100 PRO A N 1
ATOM 775 C CA . PRO A 1 100 ? 16.387 -1.391 -8.207 1.00 95.50 100 PRO A CA 1
ATOM 776 C C . PRO A 1 100 ? 15.923 -1.069 -6.784 1.00 95.50 100 PRO A C 1
ATOM 778 O O . PRO A 1 100 ? 15.535 0.060 -6.478 1.00 95.50 100 PRO A O 1
ATOM 781 N N . CYS A 1 101 ? 15.960 -2.070 -5.904 1.00 96.00 101 CYS A N 1
ATOM 782 C CA . CYS A 1 101 ? 15.388 -1.898 -4.580 1.00 96.00 101 CYS A CA 1
ATOM 783 C C . CYS A 1 101 ? 16.250 -1.000 -3.685 1.00 96.00 101 CYS A C 1
ATOM 785 O O . CYS A 1 101 ? 17.452 -1.216 -3.521 1.00 96.00 101 CYS A O 1
ATOM 787 N N . LYS A 1 102 ? 15.601 -0.019 -3.058 1.00 96.81 102 LYS A N 1
ATOM 788 C CA . LYS A 1 102 ? 16.187 0.919 -2.102 1.00 96.81 102 LYS A CA 1
ATOM 789 C C . LYS A 1 102 ? 15.093 1.368 -1.133 1.00 96.81 102 LYS A C 1
ATOM 791 O O . LYS A 1 102 ? 13.969 1.584 -1.566 1.00 96.81 102 LYS A O 1
ATOM 796 N N . VAL A 1 103 ? 15.410 1.547 0.148 1.00 97.81 103 VAL A N 1
ATOM 797 C CA . VAL A 1 103 ? 14.522 2.282 1.067 1.00 97.81 103 VAL A CA 1
ATOM 798 C C . VAL A 1 103 ? 14.604 3.768 0.721 1.00 97.81 103 VAL A C 1
ATOM 800 O O . VAL A 1 103 ? 15.699 4.333 0.752 1.00 97.81 103 VAL A O 1
ATOM 803 N N . ASP A 1 104 ? 13.478 4.394 0.384 1.00 97.25 104 ASP A N 1
ATOM 804 C CA . ASP A 1 104 ? 13.454 5.794 -0.053 1.00 97.25 104 ASP A CA 1
ATOM 805 C C . ASP A 1 104 ? 12.689 6.702 0.911 1.00 97.25 104 ASP A C 1
ATOM 807 O O . ASP A 1 104 ? 13.263 7.653 1.441 1.00 97.25 104 ASP A O 1
ATOM 811 N N . ARG A 1 105 ? 11.424 6.378 1.209 1.00 95.88 105 ARG A N 1
ATOM 812 C CA . ARG A 1 105 ? 10.593 7.160 2.138 1.00 95.88 105 ARG A CA 1
ATOM 813 C C . ARG A 1 105 ? 10.304 6.356 3.403 1.00 95.88 105 ARG A C 1
ATOM 815 O O . ARG A 1 105 ? 9.709 5.283 3.345 1.00 95.88 105 ARG A O 1
ATOM 822 N N . VAL A 1 106 ? 10.770 6.868 4.546 1.00 96.00 106 VAL A N 1
ATOM 823 C CA . VAL A 1 106 ? 10.573 6.307 5.894 1.00 96.00 106 VAL A CA 1
ATOM 824 C C . VAL A 1 106 ? 10.857 7.373 6.958 1.00 96.00 106 VAL A C 1
ATOM 826 O O . VAL A 1 106 ? 11.702 8.245 6.764 1.00 96.00 106 VAL A O 1
ATOM 829 N N . ASN A 1 107 ? 10.177 7.302 8.103 1.00 94.38 107 ASN A N 1
ATOM 830 C CA . ASN A 1 107 ? 10.521 8.063 9.300 1.00 94.38 107 ASN A CA 1
ATOM 831 C C . ASN A 1 107 ? 11.177 7.133 10.331 1.00 94.38 107 ASN A C 1
ATOM 833 O O . ASN A 1 107 ? 10.544 6.210 10.856 1.00 94.38 107 ASN A O 1
ATOM 837 N N . GLY A 1 108 ? 12.450 7.391 10.627 1.00 93.31 108 GLY A N 1
ATOM 838 C CA . GLY A 1 108 ? 13.267 6.538 11.484 1.00 93.31 108 GLY A CA 1
ATOM 839 C C . GLY A 1 108 ? 13.755 5.278 10.765 1.00 93.31 108 GLY A C 1
ATOM 840 O O . GLY A 1 108 ? 13.979 5.286 9.557 1.00 93.31 108 GLY A O 1
ATOM 841 N N . SER A 1 109 ? 13.956 4.196 11.520 1.00 94.81 109 SER A N 1
ATOM 842 C CA . SER A 1 109 ? 14.455 2.926 10.977 1.00 94.81 109 SER A CA 1
ATOM 843 C C . SER A 1 109 ? 13.390 2.204 10.135 1.00 94.81 109 SER A C 1
ATOM 845 O O . SER A 1 109 ? 12.241 2.145 10.578 1.00 94.81 109 SER A O 1
ATOM 847 N N . PRO A 1 110 ? 13.743 1.612 8.975 1.00 96.19 110 PRO A N 1
ATOM 848 C CA . PRO A 1 110 ? 12.838 0.748 8.212 1.00 96.19 110 PRO A CA 1
ATOM 849 C C . PRO A 1 110 ? 12.580 -0.609 8.886 1.00 96.19 110 PRO A C 1
ATOM 851 O O . PRO A 1 110 ? 11.616 -1.285 8.525 1.00 96.19 110 PRO A O 1
ATOM 854 N N . ASN A 1 111 ? 13.411 -1.004 9.856 1.00 95.25 111 ASN A N 1
ATOM 855 C CA . ASN A 1 111 ? 13.265 -2.274 10.566 1.00 95.25 111 ASN A CA 1
ATOM 856 C C . ASN A 1 111 ? 11.933 -2.327 11.316 1.00 95.25 111 ASN A C 1
ATOM 858 O O . ASN A 1 111 ? 11.445 -1.306 11.810 1.00 95.25 111 ASN A O 1
ATOM 862 N N . GLU A 1 112 ? 11.358 -3.524 11.408 1.00 94.62 112 GLU A N 1
ATOM 863 C CA . GLU A 1 112 ? 10.068 -3.766 12.053 1.00 94.62 112 GLU A CA 1
ATOM 864 C C . GLU A 1 112 ? 8.902 -2.939 11.477 1.00 94.62 112 GLU A C 1
ATOM 866 O O . GLU A 1 112 ? 7.851 -2.852 12.107 1.00 94.62 112 GLU A O 1
ATOM 871 N N . LYS A 1 113 ? 9.024 -2.342 10.286 1.00 96.25 113 LYS A N 1
ATOM 872 C CA . LYS A 1 113 ? 7.903 -1.695 9.585 1.00 96.25 113 LYS A CA 1
ATOM 873 C C . LYS A 1 113 ? 7.341 -2.614 8.507 1.00 96.25 113 LYS A C 1
ATOM 875 O O . LYS A 1 113 ? 8.055 -3.435 7.942 1.00 96.25 113 LYS A O 1
ATOM 880 N N . MET A 1 114 ? 6.058 -2.464 8.185 1.00 97.00 114 MET A N 1
ATOM 881 C CA . MET A 1 114 ? 5.542 -2.992 6.916 1.00 97.00 114 MET A CA 1
ATOM 882 C C . MET A 1 114 ? 6.173 -2.222 5.750 1.00 97.00 114 MET A C 1
ATOM 884 O O . MET A 1 114 ? 6.829 -1.204 5.963 1.00 97.00 114 MET A O 1
ATOM 888 N N . TYR A 1 115 ? 5.993 -2.680 4.513 1.00 97.69 115 TYR A N 1
ATOM 889 C CA . TYR A 1 115 ? 6.506 -1.914 3.380 1.00 97.69 115 TYR A CA 1
ATOM 890 C C . TYR A 1 115 ? 5.687 -2.047 2.111 1.00 97.69 115 TYR A C 1
ATOM 892 O O . TYR A 1 115 ? 4.972 -3.033 1.904 1.00 97.69 115 TYR A O 1
ATOM 900 N N . MET A 1 116 ? 5.815 -1.021 1.276 1.00 98.25 116 MET A N 1
ATOM 901 C CA . MET A 1 116 ? 5.231 -0.939 -0.051 1.00 98.25 116 MET A CA 1
ATOM 902 C C . MET A 1 116 ? 6.334 -0.902 -1.107 1.00 98.25 116 MET A C 1
ATOM 904 O O . MET A 1 116 ? 7.356 -0.244 -0.931 1.00 98.25 116 MET A O 1
ATOM 908 N N . ILE A 1 117 ? 6.131 -1.590 -2.226 1.00 98.50 117 ILE A N 1
ATOM 909 C CA . ILE A 1 117 ? 6.968 -1.395 -3.414 1.00 98.50 117 ILE A CA 1
ATOM 910 C C . ILE A 1 117 ? 6.224 -0.527 -4.432 1.00 98.50 117 ILE A C 1
ATOM 912 O O . ILE A 1 117 ? 5.096 -0.837 -4.821 1.00 98.50 117 ILE A O 1
ATOM 916 N N . ASN A 1 118 ? 6.868 0.548 -4.880 1.00 98.00 118 ASN A N 1
ATOM 917 C CA . ASN A 1 118 ? 6.401 1.391 -5.978 1.00 98.00 118 ASN A CA 1
ATOM 918 C C . ASN A 1 118 ? 6.772 0.736 -7.310 1.00 98.00 118 ASN A C 1
ATOM 920 O O . ASN A 1 118 ? 7.879 0.910 -7.816 1.00 98.00 118 ASN A O 1
ATOM 924 N N . HIS A 1 119 ? 5.864 -0.071 -7.857 1.00 98.38 119 HIS A N 1
ATOM 925 C CA . HIS A 1 119 ? 6.086 -0.864 -9.064 1.00 98.38 119 HIS A CA 1
ATOM 926 C C . HIS A 1 119 ? 5.321 -0.298 -10.271 1.00 98.38 119 HIS A C 1
ATOM 928 O O . HIS A 1 119 ? 4.645 -1.009 -11.011 1.00 98.38 119 HIS A O 1
ATOM 934 N N . SER A 1 120 ? 5.439 1.012 -10.473 1.00 97.06 120 SER A N 1
ATOM 935 C CA . SER A 1 120 ? 4.901 1.739 -11.622 1.00 97.06 120 SER A CA 1
ATOM 936 C C . SER A 1 120 ? 6.038 2.252 -12.506 1.00 97.06 120 SER A C 1
ATOM 938 O O . SER A 1 120 ? 6.920 2.987 -12.057 1.00 97.06 120 SER A O 1
ATOM 940 N N . LEU A 1 121 ? 6.040 1.833 -13.776 1.00 98.00 121 LEU A N 1
ATOM 941 C CA . LEU A 1 121 ? 7.056 2.237 -14.749 1.00 98.00 121 LEU A CA 1
ATOM 942 C C . LEU A 1 121 ? 6.619 3.499 -15.490 1.00 98.00 121 LEU A C 1
ATOM 944 O O . LEU A 1 121 ? 5.501 3.590 -15.993 1.00 98.00 121 LEU A O 1
ATOM 948 N N . ASN A 1 122 ? 7.551 4.426 -15.628 1.00 97.69 122 ASN A N 1
ATOM 949 C CA . ASN A 1 122 ? 7.431 5.665 -16.371 1.00 97.69 122 ASN A CA 1
ATOM 950 C C . ASN A 1 122 ? 8.464 5.691 -17.501 1.00 97.69 122 ASN A C 1
ATOM 952 O O . ASN A 1 122 ? 9.437 4.934 -17.509 1.00 97.69 122 ASN A O 1
ATOM 956 N N . TYR A 1 123 ? 8.286 6.608 -18.443 1.00 96.44 123 TYR A N 1
ATOM 957 C CA . TYR A 1 123 ? 9.301 6.937 -19.436 1.00 96.44 123 TYR A CA 1
ATOM 958 C C . TYR A 1 123 ? 9.460 8.451 -19.560 1.00 96.44 123 TYR A C 1
ATOM 960 O O . TYR A 1 123 ? 8.541 9.214 -19.266 1.00 96.44 123 TYR A O 1
ATOM 968 N N . LYS A 1 124 ? 10.638 8.879 -20.018 1.00 96.12 124 LYS A N 1
ATOM 969 C CA . LYS A 1 124 ? 10.939 10.280 -20.331 1.00 96.12 124 LYS A CA 1
ATOM 970 C C . LYS A 1 124 ? 10.200 10.701 -21.597 1.00 96.12 124 LYS A C 1
ATOM 972 O O . LYS A 1 124 ? 10.527 10.234 -22.693 1.00 96.12 124 LYS A O 1
ATOM 977 N N . PHE A 1 125 ? 9.208 11.573 -21.467 1.00 91.94 125 PHE A N 1
ATOM 978 C CA . PHE A 1 125 ? 8.456 12.085 -22.604 1.00 91.94 125 PHE A CA 1
ATOM 979 C C . PHE A 1 125 ? 9.375 12.946 -23.475 1.00 91.94 125 PHE A C 1
ATOM 981 O O . PHE A 1 125 ? 9.985 13.900 -23.000 1.00 91.94 125 PHE A O 1
ATOM 988 N N . LEU A 1 126 ? 9.522 12.571 -24.750 1.00 91.50 126 LEU A N 1
ATOM 989 C CA . LEU A 1 126 ? 10.458 13.205 -25.693 1.00 91.50 126 LEU A CA 1
ATOM 990 C C . LEU A 1 126 ? 11.920 13.248 -25.196 1.00 91.50 126 LEU A C 1
ATOM 992 O O . LEU A 1 126 ? 12.689 14.109 -25.611 1.00 91.50 126 LEU A O 1
ATOM 996 N N . GLY A 1 127 ? 12.310 12.329 -24.305 1.00 87.50 127 GLY A N 1
ATOM 997 C CA . GLY A 1 127 ? 13.650 12.308 -23.711 1.00 87.50 127 GLY A CA 1
ATOM 998 C C . GLY A 1 127 ? 13.909 13.401 -22.666 1.00 87.50 127 GLY A C 1
ATOM 999 O O . GLY A 1 127 ? 15.049 13.538 -22.237 1.00 87.50 127 GLY A O 1
ATOM 1000 N N . SER A 1 128 ? 12.882 14.152 -22.249 1.00 89.25 128 SER A N 1
ATOM 1001 C CA . SER A 1 128 ? 12.986 15.164 -21.193 1.00 89.25 128 SER A CA 1
ATOM 1002 C C . SER A 1 128 ? 13.236 14.529 -19.823 1.00 89.25 128 SER A C 1
ATOM 1004 O O . SER A 1 128 ? 12.591 13.543 -19.462 1.00 89.25 128 SER A O 1
ATOM 1006 N N . ASP A 1 129 ? 14.140 15.122 -19.044 1.00 85.25 129 ASP A N 1
ATOM 1007 C CA . ASP A 1 129 ? 14.339 14.772 -17.633 1.00 85.25 129 ASP A CA 1
ATOM 1008 C C . ASP A 1 129 ? 13.237 15.343 -16.724 1.00 85.25 129 ASP A C 1
ATOM 1010 O O . ASP A 1 129 ? 12.984 14.793 -15.655 1.00 85.25 129 ASP A O 1
ATOM 1014 N N . ASP A 1 130 ? 12.546 16.395 -17.171 1.00 88.69 130 ASP A N 1
ATOM 1015 C CA . ASP A 1 130 ? 11.528 17.107 -16.389 1.00 88.69 130 ASP A CA 1
ATOM 1016 C C . ASP A 1 130 ? 10.127 16.512 -16.562 1.00 88.69 130 ASP A C 1
ATOM 1018 O O . ASP A 1 130 ? 9.256 16.681 -15.708 1.00 88.69 130 ASP A O 1
ATOM 1022 N N . ILE A 1 131 ? 9.889 15.826 -17.684 1.00 91.88 131 ILE A N 1
ATOM 1023 C CA . ILE A 1 131 ? 8.583 15.266 -18.025 1.00 91.88 131 ILE A CA 1
ATOM 1024 C C . ILE A 1 131 ? 8.706 13.754 -18.133 1.00 91.88 131 ILE A C 1
ATOM 1026 O O . ILE A 1 131 ? 9.061 13.202 -19.175 1.00 91.88 131 ILE A O 1
ATOM 1030 N N . ILE A 1 132 ? 8.347 13.078 -17.051 1.00 95.12 132 ILE A N 1
ATOM 1031 C CA . ILE A 1 132 ? 8.113 11.639 -17.049 1.00 95.12 132 ILE A CA 1
ATOM 1032 C C . ILE A 1 132 ? 6.615 11.366 -17.098 1.00 95.12 132 ILE A C 1
ATOM 1034 O O . ILE A 1 132 ? 5.816 12.102 -16.520 1.00 95.12 132 ILE A O 1
ATOM 1038 N N . VAL A 1 133 ? 6.227 10.310 -17.803 1.00 95.69 133 VAL A N 1
ATOM 1039 C CA . VAL A 1 133 ? 4.827 9.896 -17.894 1.00 95.69 133 VAL A CA 1
ATOM 1040 C C . VAL A 1 133 ? 4.702 8.385 -17.674 1.00 95.69 133 VAL A C 1
ATOM 1042 O O . VAL A 1 133 ? 5.583 7.637 -18.115 1.00 95.69 133 VAL A O 1
ATOM 1045 N N . PRO A 1 134 ? 3.615 7.918 -17.036 1.00 96.94 134 PRO A N 1
ATOM 1046 C CA . PRO A 1 134 ? 3.359 6.494 -16.855 1.00 96.94 134 PRO A CA 1
ATOM 1047 C C . PRO A 1 134 ? 3.341 5.709 -18.181 1.00 96.94 134 PRO A C 1
ATOM 1049 O O . PRO A 1 134 ? 2.688 6.097 -19.157 1.00 96.94 134 PRO A O 1
ATOM 1052 N N . ASP A 1 135 ? 4.051 4.579 -18.231 1.00 97.38 135 ASP A N 1
ATOM 1053 C CA . ASP A 1 135 ? 4.222 3.761 -19.439 1.00 97.38 135 ASP A CA 1
ATOM 1054 C C . ASP A 1 135 ? 3.074 2.753 -19.606 1.00 97.38 135 ASP A C 1
ATOM 1056 O O . ASP A 1 135 ? 3.190 1.554 -19.329 1.00 97.38 135 ASP A O 1
ATOM 1060 N N . ARG A 1 136 ? 1.933 3.243 -20.105 1.00 97.25 136 ARG A N 1
ATOM 1061 C CA . ARG A 1 136 ? 0.747 2.404 -20.350 1.00 97.25 136 ARG A CA 1
ATOM 1062 C C . ARG A 1 136 ? 1.017 1.247 -21.306 1.00 97.25 136 ARG A C 1
ATOM 1064 O O . ARG A 1 136 ? 0.413 0.185 -21.166 1.00 97.25 136 ARG A O 1
ATOM 1071 N N . ALA A 1 137 ? 1.880 1.459 -22.299 1.00 97.31 137 ALA A N 1
ATOM 1072 C CA . ALA A 1 137 ? 2.182 0.452 -23.309 1.00 97.31 137 ALA A CA 1
ATOM 1073 C C . AL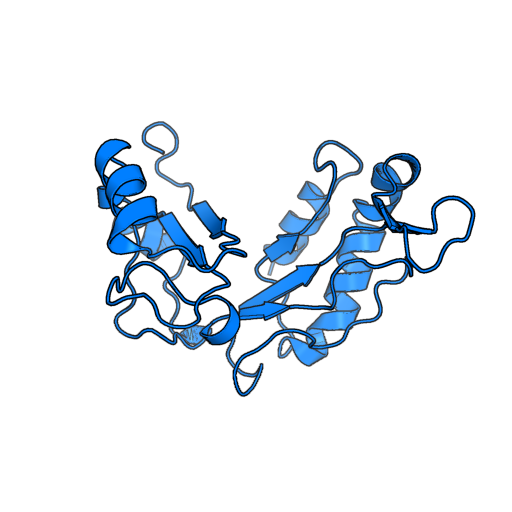A A 1 137 ? 2.932 -0.739 -22.699 1.00 97.31 137 ALA A C 1
ATOM 1075 O O . ALA A 1 137 ? 2.689 -1.880 -23.095 1.00 97.31 137 ALA A O 1
ATOM 1076 N N . LYS A 1 138 ? 3.791 -0.491 -21.702 1.00 98.00 138 LYS A N 1
ATOM 1077 C CA . LYS A 1 138 ? 4.506 -1.543 -20.969 1.00 98.00 138 LYS A CA 1
ATOM 1078 C C . LYS A 1 138 ? 3.766 -2.096 -19.758 1.00 98.00 138 LYS A C 1
ATOM 1080 O O . LYS A 1 138 ? 4.223 -3.104 -19.226 1.00 98.00 138 LYS A O 1
ATOM 1085 N N . ALA A 1 139 ? 2.622 -1.535 -19.365 1.00 98.19 139 ALA A N 1
ATOM 1086 C CA . ALA A 1 139 ? 1.843 -2.021 -18.223 1.00 98.19 139 ALA A CA 1
ATOM 1087 C C . ALA A 1 139 ? 1.605 -3.552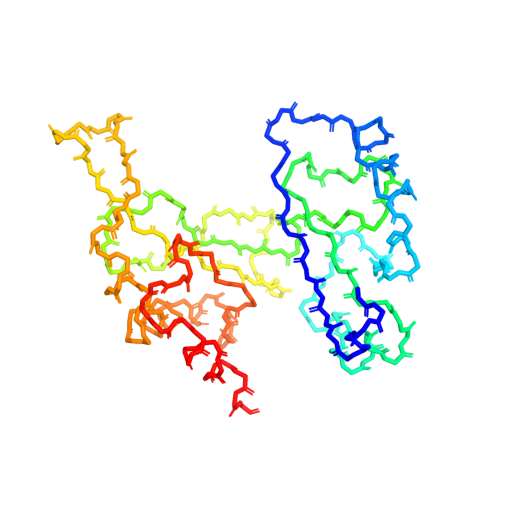 -18.214 1.00 98.19 139 ALA A C 1
ATOM 1089 O O . ALA A 1 139 ? 1.765 -4.144 -17.150 1.00 98.19 139 ALA A O 1
ATOM 1090 N N . PRO A 1 140 ? 1.324 -4.252 -19.341 1.00 98.44 140 PRO A N 1
ATOM 1091 C CA . PRO A 1 140 ? 1.218 -5.716 -19.329 1.00 98.44 140 PRO A CA 1
ATOM 1092 C C . PRO A 1 140 ? 2.500 -6.449 -18.899 1.00 98.44 140 PRO A C 1
ATOM 1094 O O . PRO A 1 140 ? 2.420 -7.501 -18.267 1.00 98.44 140 PRO A O 1
ATOM 1097 N N . THR A 1 141 ? 3.672 -5.903 -19.233 1.00 98.44 141 THR A N 1
ATOM 1098 C CA . THR A 1 141 ? 4.982 -6.466 -18.871 1.00 98.44 141 THR A CA 1
ATOM 1099 C C . THR A 1 141 ? 5.386 -6.057 -17.458 1.00 98.44 141 THR A C 1
ATOM 1101 O O . THR A 1 141 ? 5.830 -6.912 -16.690 1.00 98.44 141 THR A O 1
ATOM 1104 N N . THR A 1 142 ? 5.197 -4.783 -17.100 1.00 98.44 142 THR A N 1
ATOM 1105 C CA . THR A 1 142 ? 5.435 -4.261 -15.747 1.00 98.44 142 THR A CA 1
ATOM 1106 C C . THR A 1 142 ? 4.580 -5.012 -14.731 1.00 98.44 142 THR A C 1
ATOM 1108 O O . THR A 1 142 ? 5.098 -5.604 -13.803 1.00 98.44 142 THR A O 1
ATOM 1111 N N . ASN A 1 143 ? 3.278 -5.156 -14.969 1.00 98.56 143 ASN A N 1
ATOM 1112 C CA . ASN A 1 143 ? 2.374 -5.842 -14.042 1.00 98.56 143 ASN A CA 1
ATOM 1113 C C . ASN A 1 143 ? 2.378 -7.374 -14.218 1.00 98.56 143 ASN A C 1
ATOM 1115 O O . ASN A 1 143 ? 1.426 -8.060 -13.838 1.00 98.56 143 ASN A O 1
ATOM 1119 N N . SER A 1 144 ? 3.410 -7.937 -14.851 1.00 98.44 144 SER A N 1
ATOM 1120 C CA . SER A 1 144 ? 3.545 -9.385 -14.995 1.00 98.44 144 SER A CA 1
ATOM 1121 C C . SER A 1 144 ? 3.997 -10.030 -13.686 1.00 98.44 144 SER A C 1
ATOM 1123 O O . SER A 1 144 ? 4.702 -9.426 -12.874 1.00 98.44 144 SER A O 1
ATOM 1125 N N . VAL A 1 145 ? 3.673 -11.315 -13.517 1.00 98.31 145 VAL A N 1
ATOM 1126 C CA . VAL A 1 145 ? 4.146 -12.112 -12.375 1.00 98.31 145 VAL A CA 1
ATOM 1127 C C . VAL A 1 145 ? 5.668 -12.063 -12.247 1.00 98.31 145 VAL A C 1
ATOM 1129 O O . VAL A 1 145 ? 6.190 -11.939 -11.144 1.00 98.31 145 VAL A O 1
ATOM 1132 N N . VAL A 1 146 ? 6.390 -12.132 -13.368 1.00 98.19 146 VAL A N 1
ATOM 1133 C CA . VAL A 1 146 ? 7.858 -12.137 -13.372 1.00 98.19 146 VAL A CA 1
ATOM 1134 C C . VAL A 1 146 ? 8.417 -10.815 -12.848 1.00 98.19 146 VAL A C 1
ATOM 1136 O O . VAL A 1 146 ? 9.300 -10.844 -11.993 1.00 98.19 146 VAL A O 1
ATOM 1139 N N . SER A 1 147 ? 7.900 -9.677 -13.319 1.00 98.44 147 SER A N 1
ATOM 1140 C CA . SER A 1 147 ? 8.417 -8.355 -12.947 1.00 98.44 147 SER A CA 1
ATOM 1141 C C . SER A 1 147 ? 8.112 -8.007 -11.484 1.00 98.44 147 SER A C 1
ATOM 1143 O O . SER A 1 147 ? 9.032 -7.673 -10.734 1.00 98.44 147 SER A O 1
ATOM 1145 N N . ILE A 1 148 ? 6.872 -8.226 -11.026 1.00 98.50 148 ILE A N 1
ATOM 1146 C CA . ILE A 1 148 ? 6.481 -7.984 -9.626 1.00 98.50 148 ILE A CA 1
ATOM 1147 C C . ILE A 1 148 ? 7.286 -8.876 -8.673 1.00 98.50 148 ILE A C 1
ATOM 1149 O O . ILE A 1 148 ? 7.826 -8.396 -7.674 1.00 98.50 148 ILE A O 1
ATOM 1153 N N . MET A 1 149 ? 7.414 -10.173 -8.982 1.00 97.94 149 MET A N 1
ATOM 1154 C CA . MET A 1 149 ? 8.190 -11.091 -8.143 1.00 97.94 149 MET A CA 1
ATOM 1155 C C . MET A 1 149 ? 9.687 -10.765 -8.160 1.00 97.94 149 MET A C 1
ATOM 1157 O O . MET A 1 149 ? 10.355 -10.990 -7.153 1.00 97.94 149 MET A O 1
ATOM 1161 N N . ALA A 1 150 ? 10.234 -10.251 -9.267 1.00 98.25 150 ALA A N 1
ATOM 1162 C CA . ALA A 1 150 ? 11.626 -9.806 -9.327 1.00 98.25 150 ALA A CA 1
ATOM 1163 C C . ALA A 1 150 ? 11.868 -8.598 -8.408 1.00 98.25 150 ALA A C 1
ATOM 1165 O O . ALA A 1 150 ? 12.782 -8.650 -7.583 1.00 98.25 150 ALA A O 1
ATOM 1166 N N . HIS A 1 151 ? 11.007 -7.575 -8.469 1.00 98.38 151 HIS A N 1
ATOM 1167 C CA . HIS A 1 151 ? 11.094 -6.405 -7.590 1.00 98.38 151 HIS A CA 1
ATOM 1168 C C . HIS A 1 151 ? 10.951 -6.807 -6.112 1.00 98.38 151 HIS A C 1
ATOM 1170 O O . HIS A 1 151 ? 11.799 -6.478 -5.282 1.00 98.38 151 HIS A O 1
ATOM 1176 N N . ALA A 1 152 ? 9.937 -7.615 -5.785 1.00 98.00 152 ALA A N 1
ATOM 1177 C CA . ALA A 1 152 ? 9.710 -8.087 -4.422 1.00 98.00 152 ALA A CA 1
ATOM 1178 C C . ALA A 1 152 ? 10.887 -8.912 -3.873 1.00 98.00 152 ALA A C 1
ATOM 1180 O O . ALA A 1 152 ? 11.289 -8.708 -2.729 1.00 98.00 152 ALA A O 1
ATOM 1181 N N . ARG A 1 153 ? 11.485 -9.804 -4.681 1.00 97.19 153 ARG A N 1
ATOM 1182 C CA . ARG A 1 153 ? 12.680 -10.579 -4.291 1.00 97.19 153 ARG A CA 1
ATOM 1183 C C . ARG A 1 153 ? 13.894 -9.691 -4.062 1.00 97.19 153 ARG A C 1
ATOM 1185 O O . ARG A 1 153 ? 14.614 -9.911 -3.095 1.00 97.19 153 ARG A O 1
ATOM 1192 N N . GLY A 1 154 ? 14.101 -8.691 -4.919 1.00 97.44 154 GLY A N 1
ATOM 1193 C CA . GLY A 1 154 ? 15.164 -7.702 -4.740 1.00 97.44 154 GLY A CA 1
ATOM 1194 C C . GLY A 1 154 ? 15.018 -6.919 -3.432 1.00 97.44 154 GLY A C 1
ATOM 1195 O O . GLY A 1 154 ? 16.020 -6.582 -2.807 1.00 97.44 154 GLY A O 1
ATOM 1196 N N . CYS A 1 155 ? 13.780 -6.687 -2.987 1.00 97.94 155 CYS A N 1
ATOM 1197 C CA . CYS A 1 155 ? 13.483 -5.964 -1.753 1.00 97.94 155 CYS A CA 1
ATOM 1198 C C . CYS A 1 155 ? 13.406 -6.811 -0.485 1.00 97.94 155 CYS A C 1
ATOM 1200 O O . CYS A 1 155 ? 13.528 -6.252 0.604 1.00 97.94 155 CYS A O 1
ATOM 1202 N N . ALA A 1 156 ? 13.225 -8.129 -0.587 1.00 96.69 156 ALA A N 1
ATOM 1203 C CA . ALA A 1 156 ? 13.064 -8.994 0.580 1.00 96.69 156 ALA A CA 1
ATOM 1204 C C . ALA A 1 156 ? 1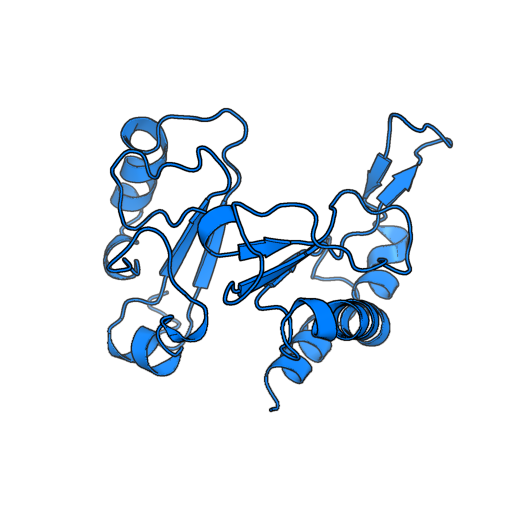4.192 -8.839 1.627 1.00 96.69 156 ALA A C 1
ATOM 1206 O O . ALA A 1 156 ? 13.866 -8.771 2.810 1.00 96.69 156 ALA A O 1
ATOM 1207 N N . PRO A 1 157 ? 15.489 -8.683 1.269 1.00 97.12 157 PRO A N 1
ATOM 1208 C CA . PRO A 1 157 ? 16.538 -8.432 2.262 1.00 97.12 157 PRO A CA 1
ATOM 1209 C C . PRO A 1 157 ? 16.343 -7.140 3.073 1.00 97.12 157 PRO A C 1
ATOM 1211 O O . PRO A 1 157 ? 16.630 -7.126 4.265 1.00 97.12 157 PRO A O 1
ATOM 1214 N N . LEU A 1 158 ? 15.818 -6.075 2.454 1.00 97.00 158 LEU A N 1
ATOM 1215 C CA . LEU A 1 158 ? 15.488 -4.813 3.137 1.00 97.00 158 LEU A CA 1
ATOM 1216 C C . LEU A 1 158 ? 14.195 -4.932 3.958 1.00 97.00 158 LEU A C 1
ATOM 1218 O O . LEU A 1 158 ? 14.010 -4.234 4.948 1.00 97.00 158 LEU A O 1
ATOM 1222 N N . GLY A 1 159 ? 13.308 -5.840 3.548 1.00 95.94 159 GLY A N 1
ATOM 1223 C CA . GLY A 1 159 ? 12.069 -6.194 4.231 1.00 95.94 159 GLY A CA 1
ATOM 1224 C C . GLY A 1 159 ? 12.221 -7.250 5.326 1.00 95.94 159 GLY A C 1
ATOM 1225 O O . GLY A 1 159 ? 11.201 -7.796 5.740 1.00 95.94 159 GLY A O 1
ATOM 1226 N N . GLU A 1 160 ? 13.443 -7.542 5.789 1.00 95.50 160 GLU A N 1
ATOM 1227 C CA . GLU A 1 160 ? 13.742 -8.551 6.825 1.00 95.50 160 GLU A CA 1
ATOM 1228 C C . GLU A 1 160 ? 13.343 -9.980 6.404 1.00 95.50 160 GLU A C 1
ATOM 1230 O O . GLU A 1 160 ? 12.876 -10.790 7.200 1.00 95.50 160 GLU A O 1
ATOM 1235 N N . GLY A 1 161 ? 13.509 -10.287 5.115 1.00 94.88 161 GLY A N 1
ATOM 1236 C CA . GLY A 1 161 ? 13.171 -11.577 4.509 1.00 94.88 161 GLY A CA 1
ATOM 1237 C C . GLY A 1 161 ? 11.684 -11.759 4.196 1.00 94.88 161 GLY A C 1
ATOM 1238 O O . GLY A 1 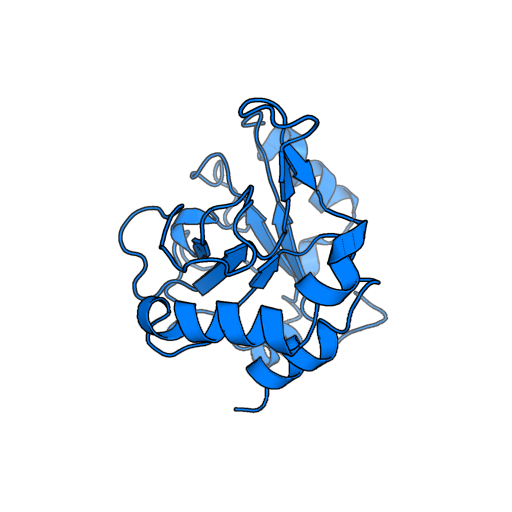161 ? 11.302 -12.803 3.670 1.00 94.88 161 GLY A O 1
ATOM 1239 N N . LEU A 1 162 ? 10.846 -10.764 4.495 1.00 93.88 162 LEU A N 1
ATOM 1240 C CA . LEU A 1 162 ? 9.409 -10.797 4.237 1.00 93.88 162 LEU A CA 1
ATOM 1241 C C . LEU A 1 162 ? 9.072 -10.164 2.886 1.00 93.88 162 LEU A C 1
ATOM 1243 O O . LEU A 1 162 ? 9.838 -9.362 2.364 1.00 93.88 162 LEU A O 1
ATOM 1247 N N . TRP A 1 163 ? 7.908 -10.520 2.342 1.00 96.62 163 TRP A N 1
ATOM 1248 C CA . TRP A 1 163 ? 7.329 -9.907 1.143 1.00 96.62 163 TRP A CA 1
ATOM 1249 C C . TRP A 1 163 ? 6.729 -8.521 1.438 1.00 96.62 163 TRP A C 1
ATOM 1251 O O . TRP A 1 163 ? 6.392 -8.242 2.596 1.00 96.62 163 TRP A O 1
ATOM 1261 N N . PRO A 1 164 ? 6.555 -7.656 0.415 1.00 97.25 164 PRO A N 1
ATOM 1262 C CA . PRO A 1 164 ? 5.885 -6.375 0.601 1.00 97.25 164 PRO A CA 1
ATOM 1263 C C . PRO A 1 164 ? 4.443 -6.583 1.055 1.00 97.25 164 PRO A C 1
ATOM 1265 O O . PRO A 1 164 ? 3.749 -7.481 0.579 1.00 97.25 164 PRO A O 1
ATOM 1268 N N . THR A 1 165 ? 3.977 -5.710 1.943 1.00 96.69 165 THR A N 1
ATOM 1269 C CA . THR A 1 165 ? 2.566 -5.664 2.342 1.00 96.69 165 THR A CA 1
ATOM 1270 C C . THR A 1 165 ? 1.711 -5.076 1.222 1.00 96.69 165 THR A C 1
ATOM 1272 O O . THR A 1 165 ? 0.593 -5.534 1.000 1.00 96.69 165 THR A O 1
ATOM 1275 N N . TYR A 1 166 ? 2.249 -4.092 0.494 1.00 97.56 166 TYR A N 1
ATOM 1276 C CA . TYR A 1 166 ? 1.549 -3.399 -0.585 1.00 97.56 166 TYR A CA 1
ATOM 1277 C C . TYR A 1 166 ? 2.404 -3.332 -1.857 1.00 97.56 166 TYR A C 1
ATOM 1279 O O . TYR A 1 166 ? 3.627 -3.204 -1.805 1.00 97.56 166 TYR A O 1
ATOM 1287 N N . VAL A 1 167 ? 1.748 -3.391 -3.014 1.00 98.00 167 VAL A N 1
ATOM 1288 C CA . VAL A 1 167 ? 2.365 -3.155 -4.325 1.00 98.00 167 VAL A CA 1
ATOM 1289 C C . VAL A 1 167 ? 1.565 -2.063 -5.011 1.00 98.00 167 VAL A C 1
ATOM 1291 O O . VAL A 1 167 ? 0.377 -2.250 -5.271 1.00 98.00 167 VAL A O 1
ATOM 1294 N N . LEU A 1 168 ? 2.209 -0.936 -5.295 1.00 97.69 168 LEU A N 1
ATOM 1295 C CA . LEU A 1 168 ? 1.601 0.161 -6.036 1.00 97.69 168 LEU A CA 1
ATOM 1296 C C . LEU A 1 168 ? 1.849 -0.050 -7.531 1.00 97.69 168 LEU A C 1
ATOM 1298 O O . LEU A 1 168 ? 2.989 -0.247 -7.950 1.00 97.69 168 LEU A O 1
ATOM 1302 N N . LEU A 1 169 ? 0.774 -0.035 -8.319 1.00 97.81 169 LEU A N 1
ATOM 1303 C CA . LEU A 1 169 ? 0.769 -0.321 -9.754 1.00 97.81 169 LEU A CA 1
ATOM 1304 C C . LEU A 1 169 ? -0.087 0.706 -10.495 1.00 97.81 169 LEU A C 1
ATOM 1306 O O . LEU A 1 169 ? -1.117 1.138 -9.976 1.00 97.81 169 LEU A O 1
ATOM 1310 N N . ASP A 1 170 ? 0.260 0.967 -11.753 1.00 97.69 170 ASP A N 1
ATOM 1311 C CA . ASP A 1 170 ? -0.631 1.630 -12.708 1.00 97.69 170 ASP A CA 1
ATOM 1312 C C . ASP A 1 170 ? -1.339 0.589 -13.590 1.00 97.69 170 ASP A C 1
ATOM 1314 O O . ASP A 1 170 ? -0.757 -0.438 -13.938 1.00 97.69 170 ASP A O 1
ATOM 1318 N N . TRP A 1 171 ? -2.590 0.853 -13.989 1.00 97.44 171 TRP A N 1
ATOM 1319 C CA . TRP A 1 171 ? -3.412 -0.034 -14.839 1.00 97.44 171 TRP A CA 1
ATOM 1320 C C . TRP A 1 171 ? -3.444 -1.493 -14.368 1.00 97.44 171 TRP A C 1
ATOM 1322 O O . TRP A 1 171 ? -3.036 -2.411 -15.081 1.00 97.44 171 TRP A O 1
ATOM 1332 N N . VAL A 1 172 ? -3.968 -1.720 -13.164 1.00 95.62 172 VAL A N 1
ATOM 1333 C CA . VAL A 1 172 ? -4.101 -3.059 -12.551 1.00 95.62 172 VAL A CA 1
ATOM 1334 C C . VAL A 1 172 ? -4.915 -4.067 -13.381 1.00 95.62 172 VAL A C 1
ATOM 1336 O O . VAL A 1 172 ? -4.898 -5.259 -13.087 1.00 95.62 172 VAL A O 1
ATOM 1339 N N . ASP A 1 173 ? -5.619 -3.611 -14.423 1.00 96.50 173 ASP A N 1
ATOM 1340 C CA . ASP A 1 173 ? -6.302 -4.448 -15.415 1.00 96.50 173 ASP A CA 1
ATOM 1341 C C . ASP A 1 173 ? -5.362 -5.039 -16.485 1.00 96.50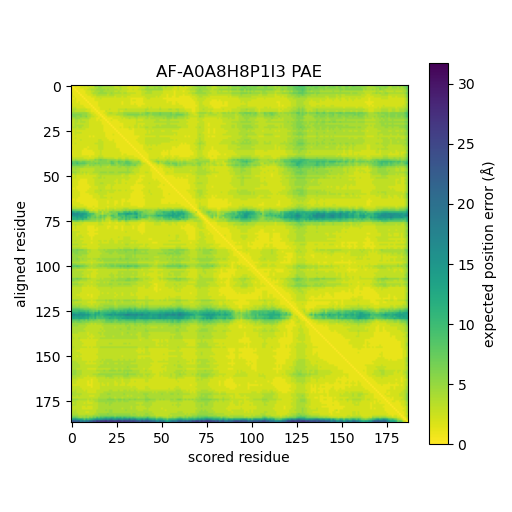 173 ASP A C 1
ATOM 1343 O O . ASP A 1 173 ? -5.784 -5.871 -17.289 1.00 96.50 173 ASP A O 1
ATOM 1347 N N . LYS A 1 174 ? -4.098 -4.604 -16.536 1.00 97.75 174 LYS A N 1
ATOM 1348 C CA . LYS A 1 174 ? -3.069 -5.100 -17.458 1.00 97.75 174 LYS A CA 1
ATOM 1349 C C . LYS A 1 174 ? -2.104 -6.034 -16.739 1.00 97.75 174 LYS A C 1
ATOM 1351 O O . LYS A 1 174 ? -1.742 -5.791 -15.593 1.00 97.75 174 LYS A O 1
ATOM 1356 N N . GLY A 1 175 ? -1.648 -7.065 -17.453 1.00 97.00 175 GLY A N 1
ATOM 1357 C CA . GLY A 1 175 ? -0.737 -8.079 -16.918 1.00 97.00 175 GLY A CA 1
ATOM 1358 C C . GLY A 1 175 ? -1.471 -9.133 -16.088 1.00 97.00 175 GLY A C 1
ATOM 1359 O O . GLY A 1 175 ? -2.607 -9.489 -16.398 1.00 97.00 175 GLY A O 1
ATOM 1360 N N . ASP A 1 176 ? -0.811 -9.639 -15.047 1.00 97.38 176 ASP A N 1
ATOM 1361 C CA . ASP A 1 176 ? -1.407 -10.555 -14.066 1.00 97.38 176 ASP A CA 1
ATOM 1362 C C . ASP A 1 176 ? -0.831 -10.287 -12.662 1.00 97.38 176 ASP A C 1
ATOM 1364 O O . ASP A 1 176 ? -0.114 -11.120 -12.090 1.00 97.38 176 ASP A O 1
ATOM 1368 N N . PRO A 1 177 ? -1.111 -9.100 -12.090 1.00 96.88 177 PRO A N 1
ATOM 1369 C CA . PRO A 1 177 ? -0.614 -8.762 -10.764 1.00 96.88 177 PRO A CA 1
ATOM 1370 C C . PRO A 1 177 ? -1.220 -9.670 -9.692 1.00 96.88 177 PRO A C 1
ATOM 1372 O O . PRO A 1 177 ? -0.558 -10.023 -8.719 1.00 96.88 177 PRO A O 1
ATOM 1375 N N . TRP A 1 178 ? -2.458 -10.129 -9.885 1.00 95.81 178 TRP A N 1
ATOM 1376 C CA . 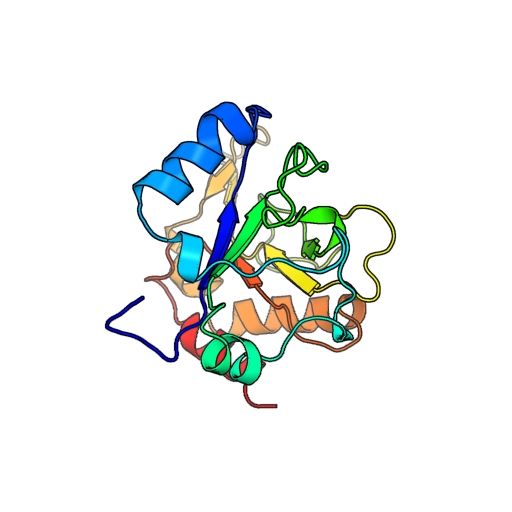TRP A 1 178 ? -3.177 -10.952 -8.915 1.00 95.81 178 TRP A CA 1
ATOM 1377 C C . TRP A 1 178 ? -2.501 -12.297 -8.661 1.00 95.81 178 TRP A C 1
ATOM 1379 O O . TRP A 1 178 ? -2.454 -12.746 -7.514 1.00 95.81 178 TRP A O 1
ATOM 1389 N N . THR A 1 179 ? -1.959 -12.949 -9.693 1.00 96.81 179 THR A N 1
ATOM 1390 C CA . THR A 1 179 ? -1.186 -14.182 -9.498 1.00 96.81 179 THR A CA 1
ATOM 1391 C C . THR A 1 179 ? 0.106 -13.924 -8.725 1.00 96.81 179 THR A C 1
ATOM 1393 O O . THR A 1 179 ? 0.454 -14.741 -7.873 1.00 96.81 179 THR A O 1
ATOM 1396 N N . ALA A 1 180 ? 0.781 -12.791 -8.945 1.00 95.44 180 ALA A N 1
ATOM 1397 C CA . ALA A 1 180 ? 1.966 -12.408 -8.171 1.00 95.44 180 ALA A CA 1
ATOM 1398 C C . ALA A 1 180 ? 1.620 -12.192 -6.689 1.00 95.44 180 ALA A C 1
ATOM 1400 O O . ALA A 1 180 ? 2.217 -12.810 -5.810 1.00 95.44 180 ALA A O 1
ATOM 1401 N N . LEU A 1 181 ? 0.577 -11.404 -6.407 1.00 94.12 181 LEU A N 1
ATOM 1402 C CA . LEU A 1 181 ? 0.130 -11.118 -5.039 1.00 94.12 181 LEU A CA 1
ATOM 1403 C C . LEU A 1 181 ? -0.321 -12.384 -4.294 1.00 94.12 181 LEU A C 1
ATOM 1405 O O . LEU A 1 181 ? -0.073 -12.536 -3.098 1.00 94.12 181 LEU A O 1
ATOM 1409 N N . LYS A 1 182 ? -0.939 -13.347 -4.991 1.00 94.88 182 LYS A N 1
ATOM 1410 C CA . LYS A 1 182 ? -1.263 -14.658 -4.405 1.00 94.88 182 LYS A CA 1
ATOM 1411 C C . LYS A 1 182 ? -0.010 -15.439 -4.005 1.00 94.88 182 LYS A C 1
ATOM 1413 O O . LYS A 1 182 ? -0.076 -16.184 -3.035 1.00 94.88 182 LYS A O 1
ATOM 1418 N N . GLN A 1 183 ? 1.114 -15.291 -4.709 1.00 95.00 183 GLN A N 1
ATOM 1419 C CA . GLN A 1 183 ? 2.365 -15.970 -4.344 1.00 95.00 183 GLN A CA 1
ATOM 1420 C C . GLN A 1 183 ? 2.971 -15.420 -3.050 1.00 95.00 183 GLN A C 1
ATOM 1422 O O . GLN A 1 183 ? 3.512 -16.208 -2.282 1.00 95.00 183 GLN A O 1
ATOM 1427 N N . PHE A 1 184 ? 2.809 -14.125 -2.754 1.00 92.81 184 PHE A N 1
ATOM 1428 C CA . PHE A 1 184 ? 3.247 -13.553 -1.471 1.00 92.81 184 PHE A CA 1
ATOM 1429 C C . PHE A 1 184 ? 2.536 -14.173 -0.263 1.00 92.81 184 PHE A C 1
ATOM 1431 O O . PHE A 1 184 ? 3.109 -14.233 0.818 1.00 92.81 184 PHE A O 1
ATOM 1438 N N . ASN A 1 185 ? 1.302 -14.648 -0.453 1.00 84.75 185 ASN A N 1
ATOM 1439 C CA . ASN A 1 185 ? 0.428 -15.145 0.612 1.00 84.75 185 ASN A CA 1
ATOM 1440 C C . ASN A 1 185 ? 0.370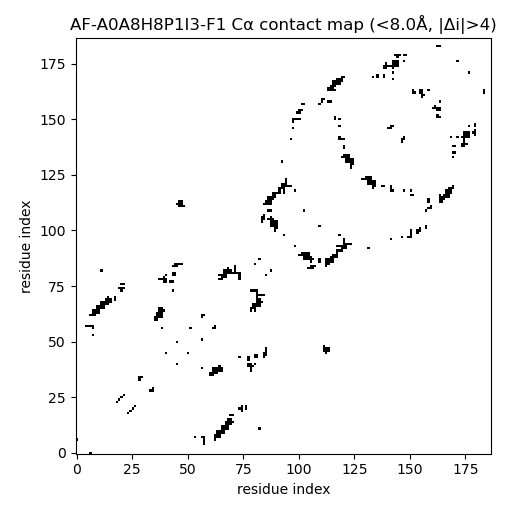 -16.683 0.706 1.00 84.75 185 ASN A C 1
ATOM 1442 O O . ASN A 1 185 ? -0.420 -17.215 1.480 1.00 84.75 185 ASN A O 1
ATOM 1446 N N . ARG A 1 186 ? 1.156 -17.413 -0.099 1.00 74.62 186 ARG A N 1
ATOM 1447 C CA . ARG A 1 186 ? 1.208 -18.892 -0.114 1.00 74.62 186 ARG A CA 1
ATOM 1448 C C . ARG A 1 186 ? 2.299 -19.474 0.798 1.00 74.62 186 ARG A C 1
ATOM 1450 O O . ARG A 1 186 ? 2.802 -20.559 0.516 1.00 74.62 186 ARG A O 1
ATOM 1457 N N . VAL A 1 187 ? 2.682 -18.735 1.837 1.00 52.88 187 VAL A N 1
ATOM 1458 C CA . VAL A 1 187 ? 3.708 -19.143 2.810 1.00 52.88 187 VAL A CA 1
ATOM 1459 C C . VAL A 1 187 ? 3.077 -19.944 3.939 1.00 52.88 187 VAL A C 1
ATOM 1461 O O . VAL A 1 187 ? 2.008 -19.512 4.424 1.00 52.88 187 VAL A O 1
#

Foldseek 3Di:
DVVCLLAADEDEDEPPVQDQCVPPPVVVCVVVVVVQQQDFDPDLAAFLVRDDDSVVSSVSSNRYQAEYDPDQDPNPPRSHRHDQRAEWEADALAQDLLRQGDGDGHDPQRHRHAYEYRQWHWHDDVVDPVDIDTDPVCQQVSLALVSQVSNQVNCCVVVVNAGHPYYHYDPNVHHCNVVNVVVSVPD

pLDDT: mean 94.89, std 5.28, range [52.88, 98.56]

Radius of gyration: 17.37 Å; Cα contacts (8 Å, |Δi|>4): 327; chains: 1; bounding box: 38×39×46 Å